Protein AF-A0A366MLX4-F1 (afdb_monomer_lite)

Foldseek 3Di:
DVVVVVVVVVVVVVVPPDPPPQQAAPDDPPDDDPQFLVVQCNVDRVSSVLRNLLVVLLVLCCVQDPPNVLSVVVVVVLVVVLRVDRDDVSSVVSSVLSSLLSVLVNVVSPDDVVCVVPCNCVDSPVVSVVSNQVVQRLSVLLVVVVCVVVPPPQAWADADQFIKGFDDDPVVAGAIWTAGNVRRHIGGQDHAHFPGKDWQDRYPQTKIWTWGWDDDDQKIKIFTWIFGAHPNHTDDIDTLDMFMAGPVPQFCVVVVVVVHQKGKDFPDWDAPNVQRKIWTFMWMAGNVVRDIDTDTWIARPVVRDIDPPPPD

Structure (mmCIF, N/CA/C/O backbone):
data_AF-A0A366MLX4-F1
#
_entry.id   AF-A0A366MLX4-F1
#
loop_
_atom_site.group_PDB
_atom_site.id
_atom_site.type_symbol
_atom_site.label_atom_id
_atom_site.label_alt_id
_atom_site.label_comp_id
_atom_site.label_asym_id
_atom_site.label_entity_id
_atom_site.label_seq_id
_atom_site.pdbx_PDB_ins_code
_atom_site.Cartn_x
_atom_site.Cartn_y
_atom_site.Cartn_z
_atom_site.occupancy
_atom_site.B_iso_or_equiv
_atom_site.auth_seq_id
_atom_site.auth_comp_id
_atom_site.auth_asym_id
_atom_site.auth_atom_id
_atom_site.pdbx_PDB_model_num
ATOM 1 N N . MET A 1 1 ? 25.944 -47.748 -59.812 1.00 53.03 1 MET A N 1
ATOM 2 C CA . MET A 1 1 ? 25.124 -47.811 -58.577 1.00 53.03 1 MET A CA 1
ATOM 3 C C . MET A 1 1 ? 25.750 -47.123 -57.355 1.00 53.03 1 MET A C 1
ATOM 5 O O . MET A 1 1 ? 24.987 -46.624 -56.547 1.00 53.03 1 MET A O 1
ATOM 9 N N . LYS A 1 2 ? 27.085 -46.992 -57.217 1.00 48.06 2 LYS A N 1
ATOM 10 C CA . LYS A 1 2 ? 27.708 -46.274 -56.074 1.00 48.06 2 LYS A CA 1
ATOM 11 C C . LYS A 1 2 ? 27.594 -44.733 -56.106 1.00 48.06 2 LYS A C 1
ATOM 13 O O . LYS A 1 2 ? 27.570 -44.124 -55.048 1.00 48.06 2 LYS A O 1
ATOM 18 N N . GLN A 1 3 ? 27.479 -44.099 -57.279 1.00 50.88 3 GLN A N 1
ATOM 19 C CA . GLN A 1 3 ? 27.351 -42.629 -57.383 1.00 50.88 3 GLN A CA 1
ATOM 20 C C . GLN A 1 3 ? 25.955 -42.096 -57.014 1.00 50.88 3 GLN A C 1
ATOM 22 O O . GLN A 1 3 ? 25.849 -41.003 -56.470 1.00 50.88 3 GLN A O 1
ATOM 27 N N . ILE A 1 4 ? 24.893 -42.879 -57.238 1.00 52.41 4 ILE A N 1
ATOM 28 C CA . ILE A 1 4 ? 23.513 -42.472 -56.911 1.00 52.41 4 ILE A CA 1
ATOM 29 C C . ILE A 1 4 ? 23.293 -42.470 -55.386 1.00 52.41 4 ILE A C 1
ATOM 31 O O . ILE A 1 4 ? 22.619 -41.587 -54.865 1.00 52.41 4 ILE A O 1
ATOM 35 N N . SER A 1 5 ? 23.946 -43.375 -54.644 1.00 51.91 5 SER A N 1
ATOM 36 C CA . SER A 1 5 ? 23.876 -43.398 -53.174 1.00 51.91 5 SER A CA 1
ATOM 37 C C . SER A 1 5 ? 24.571 -42.213 -52.491 1.00 51.91 5 SER A C 1
ATOM 39 O O . SER A 1 5 ? 24.153 -41.834 -51.405 1.00 51.91 5 SER A O 1
ATOM 41 N N . ILE A 1 6 ? 25.592 -41.597 -53.102 1.00 52.44 6 ILE A N 1
ATOM 42 C CA . ILE A 1 6 ? 26.298 -40.448 -52.497 1.00 52.44 6 ILE A CA 1
ATOM 43 C C . ILE A 1 6 ? 25.466 -39.160 -52.629 1.00 52.44 6 ILE A C 1
ATOM 45 O O . ILE A 1 6 ? 25.422 -38.356 -51.701 1.00 52.44 6 ILE A O 1
ATOM 49 N N . ILE A 1 7 ? 24.732 -38.999 -53.735 1.00 53.69 7 ILE A N 1
ATOM 50 C CA . ILE A 1 7 ? 23.848 -37.842 -53.964 1.00 53.69 7 ILE A CA 1
ATOM 51 C C . ILE A 1 7 ? 22.640 -37.872 -53.010 1.00 53.69 7 ILE A C 1
ATOM 53 O O . ILE A 1 7 ? 22.234 -36.834 -52.489 1.00 53.69 7 ILE A O 1
ATOM 57 N N . LEU A 1 8 ? 22.116 -39.062 -52.701 1.00 52.50 8 LEU A N 1
ATOM 58 C CA . LEU A 1 8 ? 21.013 -39.239 -51.749 1.00 52.50 8 LEU A CA 1
ATOM 59 C C . LEU A 1 8 ? 21.412 -38.951 -50.291 1.00 52.50 8 LEU A C 1
ATOM 61 O O . LEU A 1 8 ? 20.598 -38.424 -49.540 1.00 52.50 8 LEU A O 1
ATOM 65 N N . ILE A 1 9 ? 22.663 -39.205 -49.895 1.00 54.12 9 ILE A N 1
ATOM 66 C CA . ILE A 1 9 ? 23.161 -38.856 -48.550 1.00 54.12 9 ILE A CA 1
ATOM 67 C C . ILE A 1 9 ? 23.368 -37.335 -48.407 1.00 54.12 9 ILE A C 1
ATOM 69 O O . ILE A 1 9 ? 23.175 -36.785 -47.323 1.00 54.12 9 ILE A O 1
ATOM 73 N N . PHE A 1 10 ? 23.683 -36.628 -49.497 1.00 51.31 10 PHE A N 1
ATOM 74 C CA . PHE A 1 10 ? 23.792 -35.163 -49.489 1.00 51.31 10 PHE A CA 1
ATOM 75 C C . PHE A 1 10 ? 22.419 -34.470 -49.400 1.00 51.31 10 PHE A C 1
ATOM 77 O O . PHE A 1 10 ? 22.277 -33.479 -48.690 1.00 51.31 10 PHE A O 1
ATOM 84 N N . PHE A 1 11 ? 21.386 -35.022 -50.048 1.00 53.38 11 PHE A N 1
ATOM 85 C CA . PHE A 1 11 ? 20.025 -34.469 -49.994 1.00 53.38 11 PHE A CA 1
ATOM 86 C C . PHE A 1 11 ? 19.312 -34.692 -48.652 1.00 53.38 11 PHE A C 1
ATOM 88 O O . PHE A 1 11 ? 18.516 -33.850 -48.248 1.00 53.38 11 PHE A O 1
ATOM 95 N N . VAL A 1 12 ? 19.620 -35.770 -47.921 1.00 53.28 12 VAL A N 1
ATOM 96 C CA . VAL A 1 12 ? 19.022 -36.028 -46.594 1.00 53.28 12 VAL A CA 1
ATOM 97 C C . VAL A 1 12 ? 19.581 -35.086 -45.511 1.00 53.28 12 VAL A C 1
ATOM 99 O O . VAL A 1 12 ? 18.873 -34.765 -44.560 1.00 53.28 12 VAL A O 1
ATOM 102 N N . ASN A 1 13 ? 20.798 -34.552 -45.676 1.00 47.50 13 ASN A N 1
ATOM 103 C CA . ASN A 1 13 ? 21.376 -33.569 -44.746 1.00 47.50 13 ASN A CA 1
ATOM 104 C C . ASN A 1 13 ? 20.878 -32.125 -44.965 1.00 47.50 13 ASN A C 1
ATOM 106 O O . ASN A 1 13 ? 21.013 -31.296 -44.070 1.00 47.50 13 ASN A O 1
ATOM 110 N N . LEU A 1 14 ? 20.260 -31.813 -46.111 1.00 50.69 14 LEU A N 1
ATOM 111 C CA . LEU A 1 14 ? 19.691 -30.483 -46.395 1.00 50.69 14 LEU A CA 1
ATOM 112 C C . LEU A 1 14 ? 18.317 -30.244 -45.741 1.00 50.69 14 LEU A C 1
ATOM 114 O O . LEU A 1 14 ? 17.837 -29.116 -45.734 1.00 50.69 14 LEU A O 1
ATOM 118 N N . ILE A 1 15 ? 17.689 -31.280 -45.171 1.00 53.25 15 ILE A N 1
ATOM 119 C CA . ILE A 1 15 ? 16.339 -31.204 -44.579 1.00 53.25 15 ILE A CA 1
ATOM 120 C C . ILE A 1 15 ? 16.386 -30.865 -43.070 1.00 53.25 15 ILE A C 1
ATOM 122 O O . ILE A 1 15 ? 15.361 -30.566 -42.467 1.00 53.25 15 ILE A O 1
ATOM 126 N N . TYR A 1 16 ? 17.578 -30.817 -42.460 1.00 54.22 16 TYR A N 1
ATOM 127 C CA . TYR A 1 16 ? 17.774 -30.420 -41.055 1.00 54.22 16 TYR A CA 1
ATOM 128 C C . TYR A 1 16 ? 18.260 -28.976 -40.868 1.00 54.22 16 TYR A C 1
ATOM 130 O O . TYR A 1 16 ? 18.656 -28.603 -39.764 1.00 54.22 16 TYR A O 1
ATOM 138 N N . ALA A 1 17 ? 18.209 -28.136 -41.907 1.00 48.44 17 ALA A N 1
ATOM 139 C CA . ALA A 1 17 ? 18.331 -26.696 -41.714 1.00 48.44 17 ALA A CA 1
ATOM 140 C C . ALA A 1 17 ? 17.051 -26.192 -41.026 1.00 48.44 17 ALA A C 1
ATOM 142 O O . ALA A 1 17 ? 16.110 -25.751 -41.684 1.00 48.44 17 ALA A O 1
ATOM 143 N N . GLN A 1 18 ? 16.991 -26.307 -39.694 1.00 53.41 18 GLN A N 1
ATOM 144 C CA . GLN A 1 18 ? 16.054 -25.522 -38.895 1.00 53.41 18 GLN A CA 1
ATOM 145 C C . GLN A 1 18 ? 16.221 -24.069 -39.329 1.00 53.41 18 GLN A C 1
ATOM 147 O O . GLN A 1 18 ? 17.331 -23.538 -39.303 1.00 53.41 18 GLN A O 1
ATOM 152 N N . SER A 1 19 ? 15.134 -23.449 -39.781 1.00 52.62 19 SER A N 1
ATOM 153 C CA . SER A 1 19 ? 15.091 -22.022 -40.059 1.00 52.62 19 SER A CA 1
ATOM 154 C C . SER A 1 19 ? 15.448 -21.288 -38.771 1.00 52.62 19 SER A C 1
ATOM 156 O O . SER A 1 19 ? 14.609 -21.144 -37.882 1.00 52.62 19 SER A O 1
ATOM 158 N N . THR A 1 20 ? 16.704 -20.871 -38.637 1.00 53.59 20 THR A N 1
ATOM 159 C CA . THR A 1 20 ? 17.099 -19.925 -37.605 1.00 53.59 20 THR A CA 1
ATOM 160 C C . THR A 1 20 ? 16.413 -18.614 -37.958 1.00 53.59 20 THR A C 1
ATOM 162 O O . THR A 1 20 ? 16.818 -17.916 -38.887 1.00 53.59 20 THR A O 1
ATOM 165 N N . GLU A 1 21 ? 15.307 -18.311 -37.278 1.00 57.56 21 GLU A N 1
ATOM 166 C CA . GLU A 1 21 ? 14.700 -16.987 -37.352 1.00 57.56 21 GLU A CA 1
ATOM 167 C C . GLU A 1 21 ? 15.734 -15.984 -36.839 1.00 57.56 21 GLU A C 1
ATOM 169 O O . GLU A 1 21 ? 15.989 -15.867 -35.640 1.00 57.56 21 GLU A O 1
ATOM 174 N N . PHE A 1 22 ? 16.390 -15.298 -37.771 1.00 61.75 22 PHE A N 1
ATOM 175 C CA . PHE A 1 22 ? 17.264 -14.185 -37.448 1.00 61.75 22 PHE A CA 1
ATOM 176 C C . PHE A 1 22 ? 16.371 -12.993 -37.107 1.00 61.75 22 PHE A C 1
ATOM 178 O O . PHE A 1 22 ? 15.881 -12.285 -37.989 1.00 61.75 22 PHE A O 1
ATOM 185 N N . TYR A 1 23 ? 16.116 -12.804 -35.815 1.00 70.38 23 TYR A N 1
ATOM 186 C CA . TYR A 1 23 ? 15.504 -11.579 -35.322 1.00 70.38 23 TYR A CA 1
ATOM 187 C C . TYR A 1 23 ? 16.530 -10.461 -35.452 1.00 70.38 23 TYR A C 1
ATOM 189 O O . TYR A 1 23 ? 17.603 -10.528 -34.859 1.00 70.38 23 TYR A O 1
ATOM 197 N N . ASN A 1 24 ? 16.199 -9.439 -36.236 1.00 86.50 24 ASN A N 1
ATOM 198 C CA . ASN A 1 24 ? 16.926 -8.181 -36.176 1.00 86.50 24 ASN A CA 1
ATOM 199 C C . ASN A 1 24 ? 16.318 -7.347 -35.045 1.00 86.50 24 ASN A C 1
ATOM 201 O O . ASN A 1 24 ? 15.086 -7.264 -34.976 1.00 86.50 24 ASN A O 1
ATOM 205 N N . PRO A 1 25 ? 17.136 -6.728 -34.179 1.00 93.38 25 PRO A N 1
ATOM 206 C CA . PRO A 1 25 ? 16.616 -5.851 -33.146 1.00 93.38 25 PRO A CA 1
ATOM 207 C C . PRO A 1 25 ? 15.934 -4.633 -33.777 1.00 93.38 25 PRO A C 1
ATOM 209 O O . PRO A 1 25 ? 16.007 -4.380 -34.981 1.00 93.38 25 PRO A O 1
ATOM 212 N N . SER A 1 26 ? 15.267 -3.833 -32.955 1.00 94.62 26 SER A N 1
ATOM 213 C CA . SER A 1 26 ? 14.526 -2.657 -33.409 1.00 94.62 26 SER A CA 1
ATOM 214 C C . SER A 1 26 ? 15.402 -1.506 -33.932 1.00 94.62 26 SER A C 1
ATOM 216 O O . SER A 1 26 ? 14.873 -0.484 -34.382 1.00 94.62 26 SER A O 1
ATOM 218 N N . PHE A 1 27 ? 16.726 -1.677 -33.905 1.00 92.94 27 PHE A N 1
ATOM 219 C CA . PHE A 1 27 ? 17.747 -0.752 -34.387 1.00 92.94 27 PHE A CA 1
ATOM 220 C C . PHE A 1 27 ? 18.711 -1.432 -35.377 1.00 92.94 27 PHE A C 1
ATOM 222 O O . PHE A 1 27 ? 18.736 -2.649 -35.533 1.00 92.94 27 PHE A O 1
ATOM 229 N N . SER A 1 28 ? 19.520 -0.630 -36.076 1.00 92.94 28 SER A N 1
ATOM 230 C CA . SER A 1 28 ? 20.460 -1.135 -37.085 1.00 92.94 28 SER A CA 1
ATOM 231 C C . SER A 1 28 ? 21.733 -1.712 -36.464 1.00 92.94 28 SER A C 1
ATOM 233 O O . SER A 1 28 ? 22.431 -1.012 -35.730 1.00 92.94 28 SER A O 1
ATOM 235 N N . CYS A 1 29 ? 22.091 -2.939 -36.854 1.00 92.81 29 CYS A N 1
ATOM 236 C CA . CYS A 1 29 ? 23.318 -3.608 -36.414 1.00 92.81 29 CYS A CA 1
ATOM 237 C C . CYS A 1 29 ? 24.598 -3.182 -37.158 1.00 92.81 29 CYS A C 1
ATOM 239 O O . CYS A 1 29 ? 25.687 -3.638 -36.822 1.00 92.81 29 CYS A O 1
ATOM 241 N N . ASN A 1 30 ? 24.501 -2.305 -38.163 1.00 87.94 30 ASN A N 1
ATOM 242 C CA . ASN A 1 30 ? 25.597 -2.086 -39.116 1.00 87.94 30 ASN A CA 1
ATOM 243 C C . ASN A 1 30 ? 26.799 -1.302 -38.557 1.00 87.94 30 ASN A C 1
ATOM 245 O O . ASN A 1 30 ? 27.885 -1.423 -39.111 1.00 87.94 30 ASN A O 1
ATOM 249 N N . ASN A 1 31 ? 26.628 -0.497 -37.500 1.00 86.88 31 ASN A N 1
ATOM 250 C CA . ASN A 1 31 ? 27.659 0.424 -36.990 1.00 86.88 31 ASN A CA 1
ATOM 251 C C . ASN A 1 31 ? 27.680 0.477 -35.454 1.00 86.88 31 ASN A C 1
ATOM 253 O O . ASN A 1 31 ? 27.606 1.550 -34.854 1.00 86.88 31 ASN A O 1
ATOM 257 N N . ILE A 1 32 ? 27.737 -0.685 -34.811 1.00 90.19 32 ILE A N 1
ATOM 258 C CA . ILE A 1 32 ? 27.727 -0.784 -33.351 1.00 90.19 32 ILE A CA 1
ATOM 259 C C . ILE A 1 32 ? 29.146 -0.921 -32.811 1.00 90.19 32 ILE A C 1
ATOM 261 O O . ILE A 1 32 ? 30.006 -1.573 -33.407 1.00 90.19 32 ILE A O 1
ATOM 265 N N . LYS A 1 33 ? 29.397 -0.292 -31.661 1.00 90.38 33 LYS A N 1
ATOM 266 C CA . LYS A 1 33 ? 30.665 -0.429 -30.951 1.00 90.38 33 LYS A CA 1
ATOM 267 C C . LYS A 1 33 ? 30.839 -1.882 -30.503 1.00 90.38 33 LYS A C 1
ATOM 269 O O . LYS A 1 33 ? 29.976 -2.445 -29.839 1.00 90.38 33 LYS A O 1
ATOM 274 N N . LYS A 1 34 ? 31.988 -2.468 -30.831 1.00 86.00 34 LYS A N 1
ATOM 275 C CA . LYS A 1 34 ? 32.345 -3.811 -30.370 1.00 86.00 34 LYS A CA 1
ATOM 276 C C . LYS A 1 34 ? 32.256 -3.895 -28.840 1.00 86.00 34 LYS A C 1
ATOM 278 O O . LYS A 1 34 ? 32.652 -2.953 -28.153 1.00 86.00 34 LYS A O 1
ATOM 283 N N . ASP A 1 35 ? 31.739 -5.018 -28.348 1.00 85.50 35 ASP A N 1
ATOM 284 C CA . ASP A 1 35 ? 31.574 -5.317 -26.921 1.00 85.50 35 ASP A CA 1
ATOM 285 C C . ASP A 1 35 ? 30.590 -4.374 -26.191 1.00 85.50 35 ASP A C 1
ATOM 287 O O . ASP A 1 35 ? 30.591 -4.311 -24.963 1.00 85.50 35 ASP A O 1
ATOM 291 N N . SER A 1 36 ? 29.745 -3.632 -26.924 1.00 92.94 36 SER A N 1
ATOM 292 C CA . SER A 1 36 ? 28.618 -2.901 -26.333 1.00 92.94 36 SER A CA 1
ATOM 293 C C . SER A 1 36 ? 27.416 -3.811 -26.078 1.00 92.94 36 SER A C 1
ATOM 295 O O . SER A 1 36 ? 27.320 -4.920 -26.614 1.00 92.94 36 SER A O 1
ATOM 297 N N . VAL A 1 37 ? 26.454 -3.307 -25.305 1.00 95.38 37 VAL A N 1
ATOM 298 C CA . VAL A 1 37 ? 25.174 -3.984 -25.086 1.00 95.38 37 VAL A CA 1
ATOM 299 C C . VAL A 1 37 ? 24.441 -4.224 -26.406 1.00 95.38 37 VAL A C 1
ATOM 301 O O . VAL A 1 37 ? 23.925 -5.316 -26.637 1.00 95.38 37 VAL A O 1
ATOM 304 N N . GLU A 1 38 ? 24.449 -3.260 -27.326 1.00 95.00 38 GLU A N 1
ATOM 305 C CA . GLU A 1 38 ? 23.848 -3.431 -28.650 1.00 95.00 38 GLU A CA 1
ATOM 306 C C . GLU A 1 38 ? 24.559 -4.491 -29.491 1.00 95.00 38 GLU A C 1
ATOM 308 O O . GLU A 1 38 ? 23.903 -5.173 -30.277 1.00 95.00 38 GLU A O 1
ATOM 313 N N . SER A 1 39 ? 25.872 -4.676 -29.309 1.00 93.75 39 SER A N 1
ATOM 314 C CA . SER A 1 39 ? 26.600 -5.757 -29.977 1.00 93.75 39 SER A CA 1
ATOM 315 C C . SER A 1 39 ? 26.079 -7.108 -29.499 1.00 93.75 39 SER A C 1
ATOM 317 O O . SER A 1 39 ? 25.828 -7.972 -30.333 1.00 93.75 39 SER A O 1
ATOM 319 N N . LEU A 1 40 ? 25.870 -7.273 -28.186 1.00 93.81 40 LEU A N 1
ATOM 320 C CA . LEU A 1 40 ? 25.313 -8.499 -27.605 1.00 93.81 40 LEU A CA 1
ATOM 321 C C . LEU A 1 40 ? 23.887 -8.753 -28.101 1.00 93.81 40 LEU A C 1
ATOM 323 O O . LEU A 1 40 ? 23.566 -9.873 -28.493 1.00 93.81 40 LEU A O 1
ATOM 327 N N . ILE A 1 41 ? 23.057 -7.709 -28.153 1.00 95.44 41 ILE A N 1
ATOM 328 C CA . ILE A 1 41 ? 21.690 -7.801 -28.675 1.00 95.44 41 ILE A CA 1
ATOM 329 C C . ILE A 1 41 ? 21.702 -8.247 -30.144 1.00 95.44 41 ILE A C 1
ATOM 331 O O . ILE A 1 41 ? 20.994 -9.187 -30.488 1.00 95.44 41 ILE A O 1
ATOM 335 N N . CYS A 1 42 ? 22.531 -7.642 -31.000 1.00 93.50 42 CYS A N 1
ATOM 336 C CA . CYS A 1 42 ? 22.595 -7.963 -32.432 1.00 93.50 42 CYS A CA 1
ATOM 337 C C . CYS A 1 42 ? 23.073 -9.387 -32.742 1.00 93.50 42 CYS A C 1
ATOM 339 O O . CYS A 1 42 ? 22.746 -9.931 -33.795 1.00 93.50 42 CYS A O 1
ATOM 341 N N . THR A 1 43 ? 23.872 -9.982 -31.856 1.00 91.50 43 THR A N 1
ATOM 342 C CA . THR A 1 43 ? 24.410 -11.338 -32.030 1.00 91.50 43 THR A CA 1
ATOM 343 C C . THR A 1 43 ? 23.573 -12.419 -31.351 1.00 91.50 43 THR A C 1
ATOM 345 O O . THR A 1 43 ? 23.826 -13.601 -31.571 1.00 91.50 43 THR A O 1
ATOM 348 N N . ASN A 1 44 ? 22.583 -12.033 -30.542 1.00 93.50 44 ASN A N 1
ATOM 349 C CA . ASN A 1 44 ? 21.740 -12.948 -29.785 1.00 93.50 44 ASN A CA 1
ATOM 350 C C . ASN A 1 44 ? 20.274 -12.801 -30.215 1.00 93.50 44 ASN A C 1
ATOM 352 O O . ASN A 1 44 ? 19.638 -11.767 -30.000 1.00 93.50 44 ASN A O 1
ATOM 356 N N . SER A 1 45 ? 19.721 -13.861 -30.805 1.00 91.69 45 SER A N 1
ATOM 357 C CA . SER A 1 45 ? 18.356 -13.860 -31.340 1.00 91.69 45 SER A CA 1
ATOM 358 C C . SER A 1 45 ? 17.286 -13.637 -30.269 1.00 91.69 45 SER A C 1
ATOM 360 O O . SER A 1 45 ? 16.301 -12.950 -30.537 1.00 91.69 45 SER A O 1
ATOM 362 N N . ASP A 1 46 ? 17.474 -14.169 -29.057 1.00 93.75 46 ASP A N 1
ATOM 363 C CA . ASP A 1 46 ? 16.517 -13.999 -27.956 1.00 93.75 46 ASP A CA 1
ATOM 364 C C . ASP A 1 46 ? 16.486 -12.544 -27.480 1.00 93.75 46 ASP A C 1
ATOM 366 O O . ASP A 1 46 ? 15.413 -11.980 -27.258 1.00 93.75 46 ASP A O 1
ATOM 370 N N . LEU A 1 47 ? 17.658 -11.916 -27.347 1.00 95.94 47 LEU A N 1
ATOM 371 C CA . LEU A 1 47 ? 17.756 -10.507 -26.966 1.00 95.94 47 LEU A CA 1
ATOM 372 C C . LEU A 1 47 ? 17.204 -9.592 -28.061 1.00 95.94 47 LEU A C 1
ATOM 374 O O . LEU A 1 47 ? 16.484 -8.643 -27.754 1.00 95.94 47 LEU A O 1
ATOM 378 N N . SER A 1 48 ? 17.481 -9.902 -29.330 1.00 96.19 48 SER A N 1
ATOM 379 C CA . SER A 1 48 ? 16.902 -9.186 -30.470 1.00 96.19 48 SER A CA 1
ATOM 380 C C . SER A 1 48 ? 15.377 -9.275 -30.492 1.00 96.19 48 SER A C 1
ATOM 382 O O . SER A 1 48 ? 14.706 -8.270 -30.720 1.00 96.19 48 SER A O 1
ATOM 384 N N . LYS A 1 49 ? 14.808 -10.448 -30.196 1.00 95.19 49 LYS A N 1
ATOM 385 C CA . LYS A 1 49 ? 13.356 -10.624 -30.092 1.00 95.19 49 LYS A CA 1
ATOM 386 C C . LYS A 1 49 ? 12.755 -9.782 -28.965 1.00 95.19 49 LYS A C 1
ATOM 388 O O . LYS A 1 49 ? 11.781 -9.071 -29.196 1.00 95.19 49 LYS A O 1
ATOM 393 N N . LEU A 1 50 ? 13.351 -9.819 -27.771 1.00 96.38 50 LEU A N 1
ATOM 394 C CA . LEU A 1 50 ? 12.899 -9.005 -26.638 1.00 96.38 50 LEU A CA 1
ATOM 395 C C . LEU A 1 50 ? 12.982 -7.498 -26.944 1.00 96.38 50 LEU A C 1
ATOM 397 O O . LEU A 1 50 ? 12.083 -6.752 -26.562 1.00 96.38 50 LEU A O 1
ATOM 401 N N . ASP A 1 51 ? 14.017 -7.052 -27.664 1.00 97.56 51 ASP A N 1
ATOM 402 C CA . ASP A 1 51 ? 14.155 -5.661 -28.116 1.00 97.56 51 ASP A CA 1
ATOM 403 C C . ASP A 1 51 ? 12.996 -5.232 -29.030 1.00 97.56 51 ASP A C 1
ATOM 405 O O . ASP A 1 51 ? 12.403 -4.163 -28.852 1.00 97.56 51 ASP A O 1
ATOM 409 N N . VAL A 1 52 ? 12.640 -6.092 -29.991 1.00 96.94 52 VAL A N 1
ATOM 410 C CA . VAL A 1 52 ? 11.517 -5.866 -30.909 1.00 96.94 52 VAL A CA 1
ATOM 411 C C . VAL A 1 52 ? 10.201 -5.789 -30.141 1.00 96.94 52 VAL A C 1
ATOM 413 O O . VAL A 1 52 ? 9.483 -4.799 -30.290 1.00 96.94 52 VAL A O 1
ATOM 416 N N . GLU A 1 53 ? 9.911 -6.773 -29.286 1.00 96.75 53 GLU A N 1
ATOM 417 C CA . GLU A 1 53 ? 8.690 -6.803 -28.469 1.00 96.75 53 GLU A CA 1
ATOM 418 C C . GLU A 1 53 ? 8.560 -5.538 -27.604 1.00 96.75 53 GLU A C 1
ATOM 420 O O . GLU A 1 53 ? 7.489 -4.927 -27.531 1.00 96.75 53 GLU A O 1
ATOM 425 N N . LEU A 1 54 ? 9.665 -5.098 -26.991 1.00 97.25 54 LEU A N 1
ATOM 426 C CA . LEU A 1 54 ? 9.707 -3.908 -26.143 1.00 97.25 54 LEU A CA 1
ATOM 427 C C . LEU A 1 54 ? 9.403 -2.646 -26.954 1.00 97.25 54 LEU A C 1
ATOM 429 O O . LEU A 1 54 ? 8.579 -1.818 -26.554 1.00 97.25 54 LEU A O 1
ATOM 433 N N . ASN A 1 55 ? 10.025 -2.503 -28.125 1.00 97.62 55 ASN A N 1
ATOM 434 C CA . ASN A 1 55 ? 9.781 -1.368 -29.008 1.00 97.62 55 ASN A CA 1
ATOM 435 C C . ASN A 1 55 ? 8.342 -1.346 -29.549 1.00 97.62 55 ASN A C 1
ATOM 437 O O . ASN A 1 55 ? 7.753 -0.274 -29.696 1.00 97.62 55 ASN A O 1
ATOM 441 N N . GLU A 1 56 ? 7.754 -2.506 -29.840 1.00 96.81 56 GLU A N 1
ATOM 442 C CA . GLU A 1 56 ? 6.361 -2.601 -30.278 1.00 96.81 56 GLU A CA 1
ATOM 443 C C . GLU A 1 56 ? 5.389 -2.114 -29.204 1.00 96.81 56 GLU A C 1
ATOM 445 O O . GLU A 1 56 ? 4.528 -1.276 -29.495 1.00 96.81 56 GLU A O 1
ATOM 450 N N . ILE A 1 57 ? 5.528 -2.587 -27.961 1.00 95.25 57 ILE A N 1
ATOM 451 C CA . ILE A 1 57 ? 4.647 -2.146 -26.873 1.00 95.25 57 ILE A CA 1
ATOM 452 C C . ILE A 1 57 ? 4.863 -0.666 -26.535 1.00 95.25 57 ILE A C 1
ATOM 454 O O . ILE A 1 57 ? 3.893 0.068 -26.341 1.00 95.25 57 ILE A O 1
ATOM 458 N N . TYR A 1 58 ? 6.108 -0.184 -26.576 1.00 95.56 58 TYR A N 1
ATOM 459 C CA . TYR A 1 58 ? 6.431 1.234 -26.414 1.00 95.56 58 TYR A CA 1
ATOM 460 C C . TYR A 1 58 ? 5.746 2.108 -27.479 1.00 95.56 58 TYR A C 1
ATOM 462 O O . TYR A 1 58 ? 5.115 3.116 -27.155 1.00 95.56 58 TYR A O 1
ATOM 470 N N . LYS A 1 59 ? 5.790 1.702 -28.755 1.00 96.00 59 LYS A N 1
ATOM 471 C CA . LYS A 1 59 ? 5.099 2.406 -29.850 1.00 96.00 59 LYS A CA 1
ATOM 472 C C . LYS A 1 59 ? 3.585 2.403 -29.678 1.00 96.00 59 LYS A C 1
ATOM 474 O O . LYS A 1 59 ? 2.958 3.436 -29.903 1.00 96.00 59 LYS A O 1
ATOM 479 N N . LYS A 1 60 ? 3.000 1.273 -29.269 1.00 93.62 60 LYS A N 1
ATOM 480 C CA . LYS A 1 60 ? 1.564 1.182 -28.961 1.00 93.62 60 LYS A CA 1
ATOM 481 C C . LYS A 1 60 ? 1.179 2.159 -27.849 1.00 93.62 60 LYS A C 1
ATOM 483 O O . LYS A 1 60 ? 0.199 2.883 -27.986 1.00 93.62 60 LYS A O 1
ATOM 488 N N . LEU A 1 61 ? 1.979 2.243 -26.787 1.00 89.00 61 LEU A N 1
ATOM 489 C CA . LEU A 1 61 ? 1.762 3.191 -25.695 1.00 89.00 61 LEU A CA 1
ATOM 490 C C . LEU A 1 61 ? 1.837 4.653 -26.150 1.00 89.00 61 LEU A C 1
ATOM 492 O O . LEU A 1 61 ? 0.949 5.432 -25.814 1.00 89.00 61 LEU A O 1
ATOM 496 N N . LEU A 1 62 ? 2.824 5.023 -26.974 1.00 92.31 62 LEU A N 1
ATOM 497 C CA . LEU A 1 62 ? 2.949 6.382 -27.526 1.00 92.31 62 LEU A CA 1
ATOM 498 C C . LEU A 1 62 ? 1.730 6.839 -28.344 1.00 92.31 62 LEU A C 1
ATOM 500 O O . LEU A 1 62 ? 1.529 8.044 -28.536 1.00 92.31 62 LEU A O 1
ATOM 504 N N . GLN A 1 63 ? 0.934 5.903 -28.863 1.00 91.31 63 GLN A N 1
ATOM 505 C CA . GLN A 1 63 ? -0.286 6.217 -29.604 1.00 91.31 63 GLN A CA 1
ATOM 506 C C . GLN A 1 63 ? -1.456 6.553 -28.679 1.00 91.31 63 GLN A C 1
ATOM 508 O O . GLN A 1 63 ? -2.254 7.419 -29.029 1.00 91.31 63 GLN A O 1
ATOM 513 N N . ILE A 1 64 ? -1.538 5.911 -27.512 1.00 83.06 64 ILE A N 1
ATOM 514 C CA . ILE A 1 64 ? -2.715 5.974 -26.633 1.00 83.06 64 ILE A CA 1
ATOM 515 C C . ILE A 1 64 ? -2.519 6.844 -25.388 1.00 83.06 64 ILE A C 1
ATOM 517 O O . ILE A 1 64 ? -3.498 7.233 -24.755 1.00 83.06 64 ILE A O 1
ATOM 521 N N . ILE A 1 65 ? -1.276 7.137 -25.004 1.00 80.50 65 ILE A N 1
ATOM 522 C CA . ILE A 1 65 ? -0.990 7.896 -23.789 1.00 80.50 65 ILE A CA 1
ATOM 523 C C . ILE A 1 65 ? -0.981 9.407 -24.035 1.00 80.50 65 ILE A C 1
ATOM 525 O O . ILE A 1 65 ? -0.507 9.879 -25.073 1.00 80.50 65 ILE A O 1
ATOM 529 N N . SER A 1 66 ? -1.485 10.167 -23.061 1.00 78.25 66 SER A N 1
ATOM 530 C CA . SER A 1 66 ? -1.490 11.634 -23.091 1.00 78.25 66 SER A CA 1
ATOM 531 C C . SER A 1 66 ? -0.126 12.197 -22.675 1.00 78.25 66 SER A C 1
ATOM 533 O O . SER A 1 66 ? 0.395 13.118 -23.300 1.00 78.25 66 SER A O 1
ATOM 535 N N . GLU A 1 67 ? 0.491 11.577 -21.673 1.00 78.25 67 GLU A N 1
ATOM 536 C CA . GLU A 1 67 ? 1.776 11.909 -21.049 1.00 78.25 67 GLU A CA 1
ATOM 537 C C . GLU A 1 67 ? 2.965 11.370 -21.877 1.00 78.25 67 GLU A C 1
ATOM 539 O O . GLU A 1 67 ? 3.822 10.612 -21.416 1.00 78.25 67 GLU A O 1
ATOM 544 N N . LYS A 1 68 ? 2.994 11.693 -23.179 1.00 85.25 68 LYS A N 1
ATOM 545 C CA . LYS A 1 68 ? 4.004 11.152 -24.111 1.00 85.25 68 LYS A CA 1
ATOM 546 C C . LYS A 1 68 ? 5.423 11.562 -23.737 1.00 85.25 68 LYS A C 1
ATOM 548 O O . LYS A 1 68 ? 6.356 10.803 -23.984 1.00 85.25 68 LYS A O 1
ATOM 553 N N . LYS A 1 69 ? 5.594 12.769 -23.195 1.00 85.31 69 LYS A N 1
ATOM 554 C CA . LYS A 1 69 ? 6.910 13.314 -22.851 1.00 85.31 69 LYS A CA 1
ATOM 555 C C . LYS A 1 69 ? 7.550 12.487 -21.736 1.00 85.31 69 LYS A C 1
ATOM 557 O O . LYS A 1 69 ? 8.698 12.084 -21.873 1.00 85.31 69 LYS A O 1
ATOM 562 N N . GLU A 1 70 ? 6.776 12.180 -20.707 1.00 80.12 70 GLU A N 1
ATOM 563 C CA . GLU A 1 70 ? 7.170 11.380 -19.555 1.00 80.12 70 GLU A CA 1
ATOM 564 C C . GLU A 1 70 ? 7.525 9.950 -19.989 1.00 80.12 70 GLU A C 1
ATOM 566 O O . GLU A 1 70 ? 8.593 9.450 -19.646 1.00 80.12 70 GLU A O 1
ATOM 571 N N . LEU A 1 71 ? 6.704 9.323 -20.845 1.00 85.50 71 LEU A N 1
ATOM 572 C CA . LEU A 1 71 ? 7.006 7.996 -21.398 1.00 85.50 71 LEU A CA 1
ATOM 573 C C . LEU A 1 71 ? 8.317 7.978 -22.211 1.00 85.50 71 LEU A C 1
ATOM 575 O O . LEU A 1 71 ? 9.085 7.018 -22.129 1.00 85.50 71 LEU A O 1
ATOM 579 N N . ILE A 1 72 ? 8.587 9.031 -22.992 1.00 91.50 72 ILE A N 1
ATOM 580 C CA . ILE A 1 72 ? 9.840 9.176 -23.751 1.00 91.50 72 ILE A CA 1
ATOM 581 C C . ILE A 1 72 ? 11.034 9.345 -22.806 1.00 91.50 72 ILE A C 1
ATOM 583 O O . ILE A 1 72 ? 12.094 8.768 -23.053 1.00 91.50 72 ILE A O 1
ATOM 587 N N . GLU A 1 73 ? 10.890 10.146 -21.751 1.00 87.38 73 GLU A N 1
ATOM 588 C CA . GLU A 1 73 ? 11.938 10.369 -20.753 1.00 87.38 73 GLU A CA 1
ATOM 589 C C . GLU A 1 73 ? 12.270 9.074 -20.002 1.00 87.38 73 GLU A C 1
ATOM 591 O O . GLU A 1 73 ? 13.432 8.668 -20.010 1.00 87.38 73 GLU A O 1
ATOM 596 N N . GLU A 1 74 ? 11.268 8.347 -19.501 1.00 85.12 74 GLU A N 1
ATOM 597 C CA . GLU A 1 74 ? 11.467 7.041 -18.856 1.00 85.12 74 GLU A CA 1
ATOM 598 C C . GLU A 1 74 ? 12.109 6.015 -19.795 1.00 85.12 74 GLU A C 1
ATOM 600 O O . GLU A 1 74 ? 12.952 5.222 -19.382 1.00 85.12 74 GLU A O 1
ATOM 605 N N . GLN A 1 75 ? 11.734 6.010 -21.079 1.00 93.88 75 GLN A N 1
ATOM 606 C CA . GLN A 1 75 ? 12.343 5.100 -22.047 1.00 93.88 75 GLN A CA 1
ATOM 607 C C . GLN A 1 75 ? 13.818 5.437 -22.294 1.00 93.88 75 GLN A C 1
ATOM 609 O O . GLN A 1 75 ? 14.631 4.532 -22.472 1.00 93.88 75 GLN A O 1
ATOM 614 N N . ARG A 1 76 ? 14.188 6.724 -22.288 1.00 94.06 76 ARG A N 1
ATOM 615 C CA . ARG A 1 76 ? 15.592 7.153 -22.386 1.00 94.06 76 ARG A CA 1
ATOM 616 C C . ARG A 1 76 ? 16.389 6.785 -21.142 1.00 94.06 76 ARG A C 1
ATOM 618 O O . ARG A 1 76 ? 17.557 6.438 -21.277 1.00 94.06 76 ARG A O 1
ATOM 625 N N . GLU A 1 77 ? 15.793 6.886 -19.960 1.00 87.75 77 GLU A N 1
ATOM 626 C CA . GLU A 1 77 ? 16.419 6.453 -18.706 1.00 87.75 77 GLU A CA 1
ATOM 627 C C . GLU A 1 77 ? 16.648 4.944 -18.700 1.00 87.75 77 GLU A C 1
ATOM 629 O O . GLU A 1 77 ? 17.784 4.517 -18.528 1.00 87.75 77 GLU A O 1
ATOM 634 N N . PHE A 1 78 ? 15.633 4.156 -19.057 1.00 92.88 78 PHE A N 1
ATOM 635 C CA . PHE A 1 78 ? 15.772 2.711 -19.239 1.00 92.88 78 PHE A CA 1
ATOM 636 C C . PHE A 1 78 ? 16.929 2.343 -20.183 1.00 92.88 78 PHE A C 1
ATOM 638 O O . PHE A 1 78 ? 17.712 1.448 -19.876 1.00 92.88 78 PHE A O 1
ATOM 645 N N . LEU A 1 79 ? 17.072 3.038 -21.321 1.00 95.06 79 LEU A N 1
ATOM 646 C CA . LEU A 1 79 ? 18.180 2.784 -22.247 1.00 95.06 79 LEU A CA 1
ATOM 647 C C . LEU A 1 79 ? 19.547 3.075 -21.615 1.00 95.06 79 LEU A C 1
ATOM 649 O O . LEU A 1 79 ? 20.498 2.371 -21.922 1.00 95.06 79 LEU A O 1
ATOM 653 N N . LYS A 1 80 ? 19.657 4.070 -20.725 1.00 92.25 80 LYS A N 1
ATOM 654 C CA . LYS A 1 80 ? 20.897 4.328 -19.974 1.00 92.25 80 LYS A CA 1
ATOM 655 C C . LYS A 1 80 ? 21.169 3.235 -18.944 1.00 92.25 80 LYS A C 1
ATOM 657 O O . LYS A 1 80 ? 22.309 2.804 -18.826 1.00 92.25 80 LYS A O 1
ATOM 662 N N . ASP A 1 81 ? 20.143 2.781 -18.229 1.00 88.44 81 ASP A N 1
ATOM 663 C CA . ASP A 1 81 ? 20.279 1.718 -17.227 1.00 88.44 81 ASP A CA 1
ATOM 664 C C . ASP A 1 81 ? 20.681 0.390 -17.877 1.00 88.44 81 ASP A C 1
ATOM 666 O O . ASP A 1 81 ? 21.515 -0.346 -17.352 1.00 88.44 81 ASP A O 1
ATOM 670 N N . ARG A 1 82 ? 20.156 0.121 -19.076 1.00 94.62 82 ARG A N 1
ATOM 671 C CA . ARG A 1 82 ? 20.529 -1.028 -19.903 1.00 94.62 82 ARG A CA 1
ATOM 672 C C . ARG A 1 82 ? 22.029 -1.068 -20.202 1.00 94.62 82 ARG A C 1
ATOM 674 O O . ARG A 1 82 ? 22.610 -2.149 -20.156 1.00 94.62 82 ARG A O 1
ATOM 681 N N . GLU A 1 83 ? 22.664 0.078 -20.461 1.00 93.69 83 GLU A N 1
ATOM 682 C CA . GLU A 1 83 ? 24.108 0.157 -20.749 1.00 93.69 83 GLU A CA 1
ATOM 683 C C . GLU A 1 83 ? 25.000 -0.304 -19.585 1.00 93.69 83 GLU A C 1
ATOM 685 O O . GLU A 1 83 ? 26.187 -0.555 -19.782 1.00 93.69 83 GLU A O 1
ATOM 690 N N . VAL A 1 84 ? 24.454 -0.440 -18.372 1.00 93.25 84 VAL A N 1
ATOM 691 C CA . VAL A 1 84 ? 25.184 -0.971 -17.209 1.00 93.25 84 VAL A CA 1
ATOM 692 C C . VAL A 1 84 ? 25.371 -2.493 -17.301 1.00 93.25 84 VAL A C 1
ATOM 694 O O . VAL A 1 84 ? 26.251 -3.051 -16.642 1.00 93.25 84 VAL A O 1
ATOM 697 N N . CYS A 1 85 ? 24.576 -3.187 -18.119 1.00 94.25 85 CYS A N 1
ATOM 698 C CA . CYS A 1 85 ? 24.655 -4.634 -18.246 1.00 94.25 85 CYS A CA 1
ATOM 699 C C . CYS A 1 85 ? 25.948 -5.115 -18.910 1.00 94.25 85 CYS A C 1
ATOM 701 O O . CYS A 1 85 ? 26.387 -4.599 -19.932 1.00 94.25 85 CYS A O 1
ATOM 703 N N . THR A 1 86 ? 26.523 -6.182 -18.351 1.00 91.12 86 THR A N 1
ATOM 704 C CA . THR A 1 86 ? 27.806 -6.750 -18.798 1.00 91.12 86 THR A CA 1
ATOM 705 C C . THR A 1 86 ? 27.678 -8.111 -19.482 1.00 91.12 86 THR A C 1
ATOM 707 O O . THR A 1 86 ? 28.669 -8.637 -19.982 1.00 91.12 86 THR A O 1
ATOM 710 N N . ASN A 1 87 ? 26.482 -8.709 -19.493 1.00 93.94 87 ASN A N 1
ATOM 711 C CA . ASN A 1 87 ? 26.220 -10.020 -20.085 1.00 93.94 87 ASN A CA 1
ATOM 712 C C . ASN A 1 87 ? 24.757 -10.171 -20.533 1.00 93.94 87 ASN A C 1
ATOM 714 O O . ASN A 1 87 ? 23.903 -9.336 -20.225 1.00 93.94 87 ASN A O 1
ATOM 718 N N . GLU A 1 88 ? 24.479 -11.259 -21.253 1.00 94.50 88 GLU A N 1
ATOM 719 C CA . GLU A 1 88 ? 23.162 -11.553 -21.824 1.00 94.50 88 GLU A CA 1
ATOM 720 C C . GLU A 1 88 ? 22.062 -11.702 -20.767 1.00 94.50 88 GLU A C 1
ATOM 722 O O . GLU A 1 88 ? 20.964 -11.187 -20.964 1.00 94.50 88 GLU A O 1
ATOM 727 N N . ASP A 1 89 ? 22.345 -12.351 -19.634 1.00 95.31 89 ASP A N 1
ATOM 728 C CA . ASP A 1 89 ? 21.360 -12.555 -18.565 1.00 95.31 89 ASP A CA 1
ATOM 729 C C . ASP A 1 89 ? 20.908 -11.229 -17.943 1.00 95.31 89 ASP A C 1
ATOM 731 O O . ASP A 1 89 ? 19.717 -11.030 -17.698 1.00 95.31 89 ASP A O 1
ATOM 735 N N . CYS A 1 90 ? 21.833 -10.287 -17.743 1.00 96.19 90 CYS A N 1
ATOM 736 C CA . CYS A 1 90 ? 21.501 -8.941 -17.281 1.00 96.19 90 CYS A CA 1
ATOM 737 C C . CYS A 1 90 ? 20.569 -8.229 -18.268 1.00 96.19 90 CYS A C 1
ATOM 739 O O . CYS A 1 90 ? 19.524 -7.715 -17.863 1.00 96.19 90 CYS A O 1
ATOM 741 N N . ILE A 1 91 ? 20.907 -8.251 -19.566 1.00 96.50 91 ILE A N 1
ATOM 742 C CA . ILE A 1 91 ? 20.097 -7.615 -20.619 1.00 96.50 91 ILE A CA 1
ATOM 743 C C . ILE A 1 91 ? 18.714 -8.271 -20.682 1.00 96.50 91 ILE A C 1
ATOM 745 O O . ILE A 1 91 ? 17.693 -7.591 -20.755 1.00 96.50 91 ILE A O 1
ATOM 749 N N . LYS A 1 92 ? 18.658 -9.602 -20.595 1.00 96.00 92 LYS A N 1
ATOM 750 C CA . LYS A 1 92 ? 17.408 -10.363 -20.600 1.00 96.00 92 LYS A CA 1
ATOM 751 C C . LYS A 1 92 ? 16.510 -9.983 -19.428 1.00 96.00 92 LYS A C 1
ATOM 753 O O . LYS A 1 92 ? 15.308 -9.819 -19.627 1.00 96.00 92 LYS A O 1
ATOM 758 N N . ASN A 1 93 ? 17.073 -9.840 -18.230 1.00 88.44 93 ASN A N 1
ATOM 759 C CA . ASN A 1 93 ? 16.315 -9.464 -17.040 1.00 88.44 93 ASN A CA 1
ATOM 760 C C . ASN A 1 93 ? 15.784 -8.034 -17.150 1.00 88.44 93 ASN A C 1
ATOM 762 O O . ASN A 1 93 ? 14.574 -7.847 -17.068 1.00 88.44 93 ASN A O 1
ATOM 766 N N . ILE A 1 94 ? 16.636 -7.053 -17.468 1.00 91.12 94 ILE A N 1
ATOM 767 C CA . ILE A 1 94 ? 16.188 -5.657 -17.577 1.00 91.12 94 ILE A CA 1
ATOM 768 C C . ILE A 1 94 ? 15.167 -5.463 -18.716 1.00 91.12 94 ILE A C 1
ATOM 770 O O . ILE A 1 94 ? 14.244 -4.656 -18.599 1.00 91.12 94 ILE A O 1
ATOM 774 N N . TYR A 1 95 ? 15.269 -6.240 -19.802 1.00 95.12 95 TYR A N 1
ATOM 775 C CA . TYR A 1 95 ? 14.291 -6.233 -20.897 1.00 95.12 95 TYR A CA 1
ATOM 776 C C . TYR A 1 95 ? 12.958 -6.836 -20.485 1.00 95.12 95 TYR A C 1
ATOM 778 O O . TYR A 1 95 ? 11.921 -6.230 -20.748 1.00 95.12 95 TYR A O 1
ATOM 786 N N . LYS A 1 96 ? 12.971 -8.003 -19.828 1.00 88.44 96 LYS A N 1
ATOM 787 C CA . LYS A 1 96 ? 11.756 -8.614 -19.277 1.00 88.44 96 LYS A CA 1
ATOM 788 C C . LYS A 1 96 ? 11.075 -7.679 -18.293 1.00 88.44 96 LYS A C 1
ATOM 790 O O . LYS A 1 96 ? 9.853 -7.549 -18.346 1.00 88.44 96 LYS A O 1
ATOM 795 N N . ASP A 1 97 ? 11.863 -6.999 -17.466 1.00 82.12 97 ASP A N 1
ATOM 796 C CA . ASP A 1 97 ? 11.315 -6.083 -16.487 1.00 82.12 97 ASP A CA 1
ATOM 797 C C . ASP A 1 97 ? 10.621 -4.903 -17.164 1.00 82.12 97 ASP A C 1
ATOM 799 O O . ASP A 1 97 ? 9.439 -4.633 -16.941 1.00 82.12 97 ASP A O 1
ATOM 803 N N . ARG A 1 98 ? 11.309 -4.254 -18.107 1.00 90.50 98 ARG A N 1
ATOM 804 C CA . ARG A 1 98 ? 10.726 -3.147 -18.867 1.00 90.50 98 ARG A CA 1
ATOM 805 C C . ARG A 1 98 ? 9.511 -3.575 -19.690 1.00 90.50 98 ARG A C 1
ATOM 807 O O . ARG A 1 98 ? 8.523 -2.843 -19.730 1.00 90.50 98 ARG A O 1
ATOM 814 N N . LEU A 1 99 ? 9.552 -4.750 -20.317 1.00 90.50 99 LEU A N 1
ATOM 815 C CA . LEU A 1 99 ? 8.418 -5.332 -21.037 1.00 90.50 99 LEU A CA 1
ATOM 816 C C . LEU A 1 99 ? 7.209 -5.514 -20.129 1.00 90.50 99 LEU A C 1
ATOM 818 O O . LEU A 1 99 ? 6.097 -5.175 -20.533 1.00 90.50 99 LEU A O 1
ATOM 822 N N . TYR A 1 100 ? 7.403 -6.024 -18.914 1.00 80.19 100 TYR A N 1
ATOM 823 C CA . TYR A 1 100 ? 6.315 -6.182 -17.958 1.00 80.19 100 TYR A CA 1
ATOM 824 C C . TYR A 1 100 ? 5.689 -4.824 -17.619 1.00 80.19 100 TYR A C 1
ATOM 826 O O . TYR A 1 100 ? 4.464 -4.696 -17.673 1.00 80.19 100 TYR A O 1
ATOM 834 N N . ILE A 1 101 ? 6.501 -3.798 -17.327 1.00 77.44 101 ILE A N 1
ATOM 835 C CA . ILE A 1 101 ? 6.005 -2.440 -17.032 1.00 77.44 101 ILE A CA 1
ATOM 836 C C . ILE A 1 101 ? 5.165 -1.918 -18.197 1.00 77.44 101 ILE A C 1
ATOM 838 O O . ILE A 1 101 ? 4.010 -1.544 -18.009 1.00 77.44 101 ILE A O 1
ATOM 842 N N . LEU A 1 102 ? 5.722 -1.907 -19.411 1.00 86.69 102 LEU A N 1
ATOM 843 C CA . LEU A 1 102 ? 5.048 -1.336 -20.576 1.00 86.69 102 LEU A CA 1
ATOM 844 C C . LEU A 1 102 ? 3.762 -2.104 -20.912 1.00 86.69 102 LEU A C 1
ATOM 846 O O . LEU A 1 102 ? 2.741 -1.488 -21.209 1.00 86.69 102 LEU A O 1
ATOM 850 N N . ASN A 1 103 ? 3.767 -3.436 -20.809 1.00 83.88 103 ASN A N 1
ATOM 851 C CA . ASN A 1 103 ? 2.558 -4.237 -21.010 1.00 83.88 103 ASN A CA 1
ATOM 852 C C . ASN A 1 103 ? 1.509 -3.980 -19.926 1.00 83.88 103 ASN A C 1
ATOM 854 O O . ASN A 1 103 ? 0.326 -3.894 -20.245 1.00 83.88 103 ASN A O 1
ATOM 858 N N . SER A 1 104 ? 1.923 -3.804 -18.671 1.00 73.31 104 SER A N 1
ATOM 859 C CA . SER A 1 104 ? 1.019 -3.479 -17.565 1.00 73.31 104 SER A CA 1
ATOM 860 C C . SER A 1 104 ? 0.385 -2.104 -17.752 1.00 73.31 104 SER A C 1
ATOM 862 O O . SER A 1 104 ? -0.833 -1.976 -17.636 1.00 73.31 104 SER A O 1
ATOM 864 N N . ILE A 1 105 ? 1.174 -1.098 -18.148 1.00 75.81 105 ILE A N 1
ATOM 865 C CA . ILE A 1 105 ? 0.658 0.227 -18.518 1.00 75.81 105 ILE A CA 1
ATOM 866 C C . ILE A 1 105 ? -0.311 0.087 -19.697 1.00 75.81 105 ILE A C 1
ATOM 868 O O . ILE A 1 105 ? -1.417 0.609 -19.645 1.00 75.81 105 ILE A O 1
ATOM 872 N N . TYR A 1 106 ? 0.051 -0.642 -20.753 1.00 81.06 106 TYR A N 1
ATOM 873 C CA . TYR A 1 106 ? -0.793 -0.772 -21.942 1.00 81.06 106 TYR A CA 1
ATOM 874 C C . TYR A 1 106 ? -2.113 -1.485 -21.642 1.00 81.06 106 TYR A C 1
ATOM 876 O O . TYR A 1 106 ? -3.168 -1.039 -22.090 1.00 81.06 106 TYR A O 1
ATOM 884 N N . LYS A 1 107 ? -2.066 -2.567 -20.858 1.00 75.94 107 LYS A N 1
ATOM 885 C CA . LYS A 1 107 ? -3.244 -3.282 -20.361 1.00 75.94 107 LYS A CA 1
ATOM 886 C C . LYS A 1 107 ? -4.132 -2.328 -19.575 1.00 75.94 107 LYS A C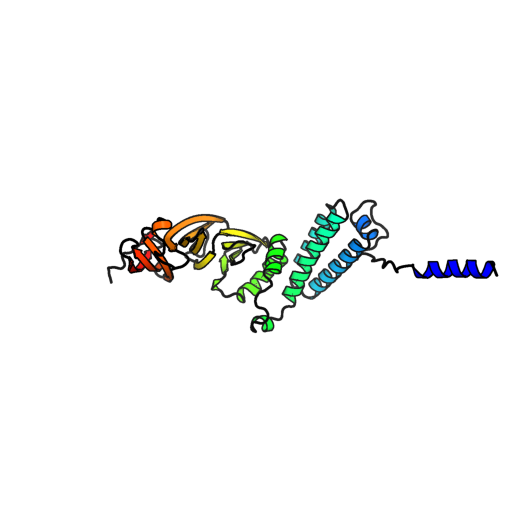 1
ATOM 888 O O . LYS A 1 107 ? -5.303 -2.213 -19.904 1.00 75.94 107 LYS A O 1
ATOM 893 N N . PHE A 1 108 ? -3.557 -1.605 -18.614 1.00 70.62 108 PHE A N 1
ATOM 894 C CA . PHE A 1 108 ? -4.249 -0.622 -17.782 1.00 70.62 108 PHE A CA 1
ATOM 895 C C . PHE A 1 108 ? -4.915 0.491 -18.605 1.00 70.62 108 PHE A C 1
ATOM 897 O O . PHE A 1 108 ? -6.063 0.842 -18.353 1.00 70.62 108 PHE A O 1
ATOM 904 N N . LEU A 1 109 ? -4.232 1.011 -19.627 1.00 71.25 109 LEU A N 1
ATOM 905 C CA . LEU A 1 109 ? -4.758 2.058 -20.506 1.00 71.25 109 LEU A CA 1
ATOM 906 C C . LEU A 1 109 ? -5.885 1.597 -21.432 1.00 71.25 109 LEU A C 1
ATOM 908 O O . LEU A 1 109 ? -6.690 2.426 -21.845 1.00 71.25 109 LEU A O 1
ATOM 912 N N . ASN A 1 110 ? -5.932 0.309 -21.770 1.00 71.31 110 ASN A N 1
ATOM 913 C CA . ASN A 1 110 ? -6.953 -0.263 -22.647 1.00 71.31 110 ASN A CA 1
ATOM 914 C C . ASN A 1 110 ? -8.076 -0.977 -21.882 1.00 71.31 110 ASN A C 1
ATOM 916 O O . ASN A 1 110 ? -8.889 -1.661 -22.502 1.00 71.31 110 ASN A O 1
ATOM 920 N N . VAL A 1 111 ? -8.141 -0.836 -20.553 1.00 65.69 111 VAL A N 1
ATOM 921 C CA . VAL A 1 111 ? -9.293 -1.314 -19.779 1.00 65.69 111 VAL A CA 1
ATOM 922 C C . VAL A 1 111 ? -10.506 -0.440 -20.093 1.00 65.69 111 VAL A C 1
ATOM 924 O O . VAL A 1 111 ? -10.454 0.781 -19.954 1.00 65.69 111 VAL A O 1
ATOM 927 N N . ASN A 1 112 ? -11.623 -1.064 -20.475 1.00 60.12 112 ASN A N 1
ATOM 928 C CA . ASN A 1 112 ? -12.903 -0.374 -20.558 1.00 60.12 112 ASN A CA 1
ATOM 929 C C . ASN A 1 112 ? -13.474 -0.173 -19.143 1.00 60.12 112 ASN A C 1
ATOM 931 O O . ASN A 1 112 ? -13.646 -1.128 -18.387 1.00 60.12 112 ASN A O 1
ATOM 935 N N . LEU A 1 113 ? -13.796 1.071 -18.786 1.00 51.66 113 LEU A N 1
ATOM 936 C CA . LEU A 1 113 ? -14.355 1.422 -17.476 1.00 51.66 113 LEU A CA 1
ATOM 937 C C . LEU A 1 113 ? -15.730 0.782 -17.213 1.00 51.66 113 LEU A C 1
ATOM 939 O O . LEU A 1 113 ? -16.107 0.599 -16.056 1.00 51.66 113 LEU A O 1
ATOM 943 N N . ASP A 1 114 ? -16.464 0.389 -18.255 1.00 53.06 114 ASP A N 1
ATOM 944 C CA . ASP A 1 114 ? -17.728 -0.343 -18.105 1.00 53.06 114 ASP A CA 1
ATOM 945 C C . ASP A 1 114 ? -17.510 -1.814 -17.693 1.00 53.06 114 ASP A C 1
ATOM 947 O O . ASP A 1 114 ? -18.337 -2.397 -16.987 1.00 53.06 114 ASP A O 1
ATOM 951 N N . ASP A 1 115 ? -16.351 -2.397 -18.021 1.00 52.91 115 ASP A N 1
ATOM 952 C CA . ASP A 1 115 ? -15.961 -3.732 -17.548 1.00 52.91 115 ASP A CA 1
ATOM 953 C C . ASP A 1 115 ? -15.601 -3.726 -16.046 1.00 52.91 115 ASP A C 1
ATOM 955 O O . ASP A 1 115 ? -15.694 -4.759 -15.380 1.00 52.91 115 ASP A O 1
ATOM 959 N N . TYR A 1 116 ? -15.252 -2.560 -15.484 1.00 52.44 116 TYR A N 1
ATOM 960 C CA . TYR A 1 116 ? -14.977 -2.379 -14.051 1.00 52.44 116 TYR A CA 1
ATOM 961 C C . TYR A 1 116 ? -16.255 -2.420 -13.200 1.00 52.44 116 TYR A C 1
ATOM 963 O O . TYR A 1 116 ? -16.283 -3.024 -12.132 1.00 52.44 116 TYR A O 1
ATOM 971 N N . LYS A 1 117 ? -17.348 -1.817 -13.685 1.00 47.84 117 LYS A N 1
ATOM 972 C CA . LYS A 1 117 ? -18.631 -1.758 -12.959 1.00 47.84 117 LYS A CA 1
ATOM 973 C C . LYS A 1 117 ? -19.392 -3.088 -12.937 1.00 47.84 117 LYS A C 1
ATOM 975 O O . LYS A 1 117 ? -20.352 -3.215 -12.186 1.00 47.84 117 LYS A O 1
ATOM 980 N N . SER A 1 118 ? -19.001 -4.060 -13.762 1.00 50.69 118 SER A N 1
ATOM 981 C CA . SER A 1 118 ? -19.751 -5.305 -13.988 1.00 50.69 118 SER A CA 1
ATOM 982 C C . SER A 1 118 ? -19.218 -6.525 -13.220 1.00 50.69 118 SER A C 1
ATOM 984 O O . SER A 1 118 ? -19.467 -7.654 -13.632 1.00 50.69 118 SER A O 1
ATOM 986 N N . GLU A 1 119 ? -18.464 -6.324 -12.129 1.00 51.09 119 GLU A N 1
ATOM 987 C CA . GLU A 1 119 ? -17.815 -7.371 -11.297 1.00 51.09 119 GLU A CA 1
ATOM 988 C C . GLU A 1 119 ? -16.821 -8.293 -12.040 1.00 51.09 119 GLU A C 1
ATOM 990 O O . GLU A 1 119 ? -16.140 -9.119 -11.428 1.00 51.09 119 GLU A O 1
ATOM 995 N N . LYS A 1 120 ? -16.697 -8.148 -13.363 1.00 48.88 120 LYS A N 1
ATOM 996 C CA . LYS A 1 120 ? -15.921 -9.026 -14.243 1.00 48.88 120 LYS A CA 1
ATOM 997 C C . LYS A 1 120 ? -14.416 -8.768 -14.147 1.00 48.88 120 LYS A C 1
ATOM 999 O O . LYS A 1 120 ? -13.622 -9.692 -14.318 1.00 48.88 120 LYS A O 1
ATOM 1004 N N . ILE A 1 121 ? -14.028 -7.535 -13.821 1.00 46.06 121 ILE A N 1
ATOM 1005 C CA . ILE A 1 121 ? -12.663 -7.149 -13.455 1.00 46.06 121 ILE A CA 1
ATOM 1006 C C . ILE A 1 121 ? -12.652 -6.955 -11.943 1.00 46.06 121 ILE A C 1
ATOM 1008 O O . ILE A 1 121 ? -12.867 -5.855 -11.448 1.00 46.06 121 ILE A O 1
ATOM 1012 N N . LYS A 1 122 ? -12.467 -8.046 -11.195 1.00 43.28 122 LYS A N 1
ATOM 1013 C CA . LYS A 1 122 ? -12.662 -8.013 -9.739 1.00 43.28 122 LYS A CA 1
ATOM 1014 C C . LYS A 1 122 ? -11.702 -7.046 -9.040 1.00 43.28 122 LYS A C 1
ATOM 1016 O O . LYS A 1 122 ? -12.076 -6.417 -8.067 1.00 43.28 122 LYS A O 1
ATOM 1021 N N . TYR A 1 123 ? -10.491 -6.911 -9.558 1.00 46.72 123 TYR A N 1
ATOM 1022 C CA . TYR A 1 123 ? -9.453 -6.005 -9.095 1.00 46.72 123 TYR A CA 1
ATOM 1023 C C . TYR A 1 123 ? -8.531 -5.824 -10.304 1.00 46.72 123 TYR A C 1
ATOM 1025 O O . TYR A 1 123 ? -8.302 -6.790 -11.039 1.00 46.72 123 TYR A O 1
ATOM 1033 N N . ILE A 1 124 ? -7.983 -4.631 -10.544 1.00 46.41 124 ILE A N 1
ATOM 1034 C CA . ILE A 1 124 ? -6.699 -4.557 -11.261 1.00 46.41 124 ILE A CA 1
ATOM 1035 C C . ILE A 1 124 ? -5.817 -5.622 -10.613 1.00 46.41 124 ILE A C 1
ATOM 1037 O O . ILE A 1 124 ? -5.747 -5.634 -9.385 1.00 46.41 124 ILE A O 1
ATOM 1041 N N . ASP A 1 125 ? -5.255 -6.557 -11.390 1.00 53.00 125 ASP A N 1
ATOM 1042 C CA . ASP A 1 125 ? -4.418 -7.620 -10.833 1.00 53.00 125 ASP A CA 1
ATOM 1043 C C . ASP A 1 125 ? -3.374 -6.923 -9.967 1.00 53.00 125 ASP A C 1
ATOM 1045 O O . ASP A 1 125 ? -2.524 -6.193 -10.473 1.00 53.00 125 ASP A O 1
ATOM 1049 N N . ILE A 1 126 ? -3.514 -7.035 -8.646 1.00 47.56 126 ILE A N 1
ATOM 1050 C CA . ILE A 1 126 ? -2.739 -6.244 -7.692 1.00 47.56 126 ILE A CA 1
ATOM 1051 C C . ILE A 1 126 ? -1.243 -6.529 -7.918 1.00 47.56 126 ILE A C 1
ATOM 1053 O O . ILE A 1 126 ? -0.394 -5.718 -7.585 1.00 47.56 126 ILE A O 1
ATOM 1057 N N . LYS A 1 127 ? -0.907 -7.651 -8.581 1.00 48.50 127 LYS A N 1
ATOM 1058 C CA . LYS A 1 127 ? 0.415 -7.946 -9.155 1.00 48.50 127 LYS A CA 1
ATOM 1059 C C . LYS A 1 127 ? 0.927 -6.872 -10.113 1.00 48.50 127 LYS A C 1
ATOM 1061 O O . LYS A 1 127 ? 2.043 -6.412 -9.912 1.00 48.50 127 LYS A O 1
ATOM 1066 N N . ASP A 1 128 ? 0.126 -6.451 -11.084 1.00 51.53 128 ASP A N 1
ATOM 1067 C CA . ASP A 1 128 ? 0.493 -5.420 -12.058 1.00 51.53 128 ASP A CA 1
ATOM 1068 C C . ASP A 1 128 ? 0.682 -4.071 -11.356 1.00 51.53 128 ASP A C 1
ATOM 1070 O O . ASP A 1 128 ? 1.643 -3.359 -11.625 1.00 51.53 128 ASP A O 1
ATOM 1074 N N . PHE A 1 129 ? -0.178 -3.760 -10.381 1.00 54.25 129 PHE A N 1
ATOM 1075 C CA . PHE A 1 129 ? -0.054 -2.558 -9.555 1.00 54.25 129 PHE A CA 1
ATOM 1076 C C . PHE A 1 129 ? 1.227 -2.555 -8.693 1.00 54.25 129 PHE A C 1
ATOM 1078 O O . PHE A 1 129 ? 1.958 -1.566 -8.665 1.00 54.25 129 PHE A O 1
ATOM 1085 N N . ILE A 1 130 ? 1.515 -3.667 -8.008 1.00 49.47 130 ILE A N 1
ATOM 1086 C CA . ILE A 1 130 ? 2.694 -3.854 -7.143 1.00 49.47 130 ILE A CA 1
ATOM 1087 C C . ILE A 1 130 ? 3.988 -3.819 -7.946 1.00 49.47 130 ILE A C 1
ATOM 1089 O O . ILE A 1 130 ? 4.965 -3.205 -7.535 1.00 49.47 130 ILE A O 1
ATOM 1093 N N . TYR A 1 131 ? 4.007 -4.463 -9.102 1.00 48.59 131 TYR A N 1
ATOM 1094 C CA . TYR A 1 131 ? 5.202 -4.489 -9.923 1.00 48.59 131 TYR A CA 1
ATOM 1095 C C . TYR A 1 131 ? 5.496 -3.100 -10.507 1.00 48.59 131 TYR A C 1
ATOM 1097 O O . TYR A 1 131 ? 6.630 -2.634 -10.479 1.00 48.59 131 TYR A O 1
ATOM 1105 N N . LEU A 1 132 ? 4.469 -2.366 -10.947 1.00 53.06 132 LEU A N 1
ATOM 1106 C CA . LEU A 1 132 ? 4.630 -0.966 -11.358 1.00 53.06 132 LEU A CA 1
ATOM 1107 C C . LEU A 1 132 ? 5.134 -0.070 -10.205 1.00 53.06 132 LEU A C 1
ATOM 1109 O O . LEU A 1 132 ? 5.922 0.845 -10.454 1.00 53.06 132 LEU A O 1
ATOM 1113 N N . TYR A 1 133 ? 4.739 -0.368 -8.957 1.00 50.19 133 TYR A N 1
ATOM 1114 C CA . TYR A 1 133 ? 5.268 0.243 -7.728 1.00 50.19 133 TYR A CA 1
ATOM 1115 C C . TYR A 1 133 ? 6.766 -0.054 -7.526 1.00 50.19 133 TYR A C 1
ATOM 1117 O O . TYR A 1 133 ? 7.538 0.860 -7.233 1.00 50.19 133 TYR A O 1
ATOM 1125 N N . GLU A 1 134 ? 7.200 -1.304 -7.713 1.00 47.84 134 GLU A N 1
ATOM 1126 C CA . GLU A 1 134 ? 8.599 -1.710 -7.515 1.00 47.84 134 GLU A CA 1
ATOM 1127 C C . GLU A 1 134 ? 9.538 -1.083 -8.557 1.00 47.84 134 GLU A C 1
ATOM 1129 O O . GLU A 1 134 ? 10.671 -0.725 -8.224 1.00 47.84 134 GLU A O 1
ATOM 1134 N N . VAL A 1 135 ? 9.055 -0.863 -9.788 1.00 50.47 135 VAL A N 1
ATOM 1135 C CA . VAL A 1 135 ? 9.886 -0.360 -10.896 1.00 50.47 135 VAL A CA 1
ATOM 1136 C C . VAL A 1 135 ? 9.802 1.163 -11.130 1.00 50.47 135 VAL A C 1
ATOM 1138 O O . VAL A 1 135 ? 10.351 1.675 -12.101 1.00 50.47 135 VAL A O 1
ATOM 1141 N N . LYS A 1 136 ? 9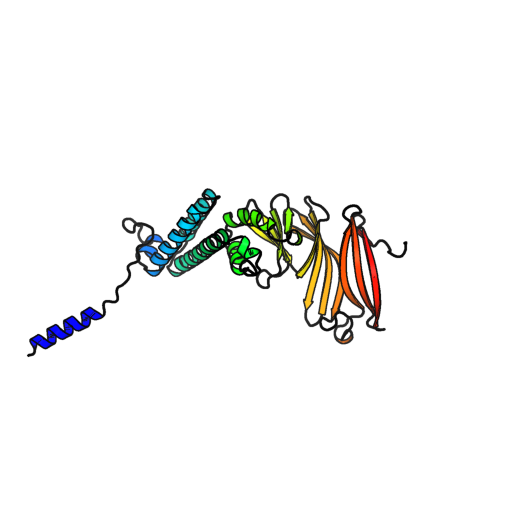.199 1.933 -10.209 1.00 53.41 136 LYS A N 1
ATOM 1142 C CA . LYS A 1 136 ? 9.270 3.417 -10.163 1.00 53.41 136 LYS A CA 1
ATOM 1143 C C . LYS A 1 136 ? 8.878 4.149 -11.468 1.00 53.41 136 LYS A C 1
ATOM 1145 O O . LYS A 1 136 ? 9.526 5.129 -11.834 1.00 53.41 136 LYS A O 1
ATOM 1150 N N . SER A 1 137 ? 7.826 3.727 -12.174 1.00 60.28 137 SER A N 1
ATOM 1151 C CA . SER A 1 137 ? 7.335 4.494 -13.338 1.00 60.28 137 SER A CA 1
ATOM 1152 C C . SER A 1 137 ? 6.530 5.723 -12.878 1.00 60.28 137 SER A C 1
ATOM 1154 O O . SER A 1 137 ? 5.444 5.595 -12.311 1.00 60.28 137 SER A O 1
ATOM 1156 N N . ASN A 1 138 ? 7.055 6.926 -13.128 1.00 60.00 138 ASN A N 1
ATOM 1157 C CA . ASN A 1 138 ? 6.418 8.216 -12.825 1.00 60.00 138 ASN A CA 1
ATOM 1158 C C . ASN A 1 138 ? 5.103 8.408 -13.597 1.00 60.00 138 ASN A C 1
ATOM 1160 O O . ASN A 1 138 ? 4.147 8.999 -13.090 1.00 60.00 138 ASN A O 1
ATOM 1164 N N . LEU A 1 139 ? 5.054 7.869 -14.813 1.00 59.59 139 LEU A N 1
ATOM 1165 C CA . LEU A 1 139 ? 3.916 7.865 -15.723 1.00 59.59 139 LEU A CA 1
ATOM 1166 C C . LEU A 1 139 ? 2.676 7.173 -15.142 1.00 59.59 139 LEU A C 1
ATOM 1168 O O . LEU A 1 139 ? 1.543 7.563 -15.421 1.00 59.59 139 LEU A O 1
ATOM 1172 N N . PHE A 1 140 ? 2.881 6.135 -14.329 1.00 58.41 140 PHE A N 1
ATOM 1173 C CA . PHE A 1 140 ? 1.786 5.421 -13.683 1.00 58.41 140 PHE A CA 1
ATOM 1174 C C . PHE A 1 140 ? 1.200 6.231 -12.526 1.00 58.41 140 PHE A C 1
ATOM 1176 O O . PHE A 1 140 ? -0.020 6.320 -12.400 1.00 58.41 140 PHE A O 1
ATOM 1183 N N . THR A 1 141 ? 2.040 6.883 -11.719 1.00 54.75 141 THR A N 1
ATOM 1184 C CA . THR A 1 141 ? 1.585 7.649 -10.550 1.00 54.75 141 THR A CA 1
ATOM 1185 C C . THR A 1 141 ? 0.700 8.836 -10.935 1.00 54.75 141 THR A C 1
ATOM 1187 O O . THR A 1 141 ? -0.272 9.114 -10.233 1.00 54.75 141 THR A O 1
ATOM 1190 N N . SER A 1 142 ? 0.959 9.499 -12.069 1.00 55.50 142 SER A N 1
ATOM 1191 C CA . SER A 1 142 ? 0.106 10.593 -12.559 1.00 55.50 142 SER A CA 1
ATOM 1192 C C . SER A 1 142 ? -1.280 10.115 -13.004 1.00 55.50 142 SER A C 1
ATOM 1194 O O . SER A 1 142 ? -2.270 10.811 -12.789 1.00 55.50 142 SER A O 1
ATOM 1196 N N . LYS A 1 143 ? -1.385 8.910 -13.577 1.00 54.41 143 LYS A N 1
ATOM 1197 C CA . LYS A 1 143 ? -2.657 8.355 -14.059 1.00 54.41 143 LYS A CA 1
ATOM 1198 C C . LYS A 1 143 ? -3.423 7.563 -13.005 1.00 54.41 143 LYS A C 1
ATOM 1200 O O . LYS A 1 143 ? -4.652 7.537 -13.043 1.00 54.41 143 LYS A O 1
ATOM 1205 N N . LEU A 1 144 ? -2.713 6.993 -12.034 1.00 53.06 144 LEU A N 1
ATOM 1206 C CA . LEU A 1 144 ? -3.277 6.423 -10.815 1.00 53.06 144 LEU A CA 1
ATOM 1207 C C . LEU A 1 144 ? -4.198 7.436 -10.116 1.00 53.06 144 LEU A C 1
ATOM 1209 O O . LEU A 1 144 ? -5.274 7.059 -9.668 1.00 53.06 144 LEU A O 1
ATOM 1213 N N . LEU A 1 145 ? -3.852 8.728 -10.136 1.00 49.94 145 LEU A N 1
ATOM 1214 C CA . LEU A 1 145 ? -4.691 9.812 -9.610 1.00 49.94 145 LEU A CA 1
ATOM 1215 C C . LEU A 1 145 ? -6.072 9.919 -10.265 1.00 49.94 145 LEU A C 1
ATOM 1217 O O . LEU A 1 145 ? -7.042 10.189 -9.568 1.00 49.94 145 LEU A O 1
ATOM 1221 N N . ASN A 1 146 ? -6.183 9.663 -11.570 1.00 46.25 146 ASN A N 1
ATOM 1222 C CA . ASN A 1 146 ? -7.469 9.717 -12.276 1.00 46.25 146 ASN A CA 1
ATOM 1223 C C . ASN A 1 146 ? -8.349 8.489 -11.987 1.00 46.25 146 ASN A C 1
ATOM 1225 O O . ASN A 1 146 ? -9.562 8.548 -12.158 1.00 46.25 146 ASN A O 1
ATOM 1229 N N . ILE A 1 147 ? -7.749 7.370 -11.563 1.00 43.75 147 ILE A N 1
ATOM 1230 C CA . ILE A 1 147 ? -8.464 6.132 -11.200 1.00 43.75 147 ILE A CA 1
ATOM 1231 C C . ILE A 1 147 ? -8.752 6.072 -9.703 1.00 43.75 147 ILE A C 1
ATOM 1233 O O . ILE A 1 147 ? -9.666 5.385 -9.270 1.00 43.75 147 ILE A O 1
ATOM 1237 N N . ILE A 1 148 ? -8.030 6.825 -8.888 1.00 48.41 148 ILE A N 1
ATOM 1238 C CA . ILE A 1 148 ? -8.345 6.977 -7.472 1.00 48.41 148 ILE A CA 1
ATOM 1239 C C . ILE A 1 148 ? -9.767 7.522 -7.262 1.00 48.41 148 ILE A C 1
ATOM 1241 O O . ILE A 1 148 ? -10.419 7.093 -6.322 1.00 48.41 148 ILE A O 1
ATOM 1245 N N . ASP A 1 149 ? -10.313 8.306 -8.196 1.00 41.91 149 ASP A N 1
ATOM 1246 C CA . ASP A 1 149 ? -11.741 8.675 -8.205 1.00 41.91 149 ASP A CA 1
ATOM 1247 C C . ASP A 1 149 ? -12.709 7.491 -8.459 1.00 41.91 149 ASP A C 1
ATOM 1249 O O . ASP A 1 149 ? -13.909 7.606 -8.208 1.00 41.91 149 ASP A O 1
ATOM 1253 N N . ILE A 1 150 ? -12.210 6.354 -8.957 1.00 41.03 150 ILE A N 1
ATOM 1254 C CA . ILE A 1 150 ? -12.949 5.099 -9.198 1.00 41.03 150 ILE A CA 1
ATOM 1255 C C . ILE A 1 150 ? -12.871 4.163 -7.979 1.00 41.03 150 ILE A C 1
ATOM 1257 O O . ILE A 1 150 ? -13.791 3.375 -7.741 1.00 41.03 150 ILE A O 1
ATOM 1261 N N . PHE A 1 151 ? -11.799 4.242 -7.189 1.00 44.31 151 PHE A N 1
ATOM 1262 C CA . PHE A 1 151 ? -11.739 3.580 -5.890 1.00 44.31 151 PHE A CA 1
ATOM 1263 C C . PHE A 1 151 ? -12.596 4.371 -4.898 1.00 44.31 151 PHE A C 1
ATOM 1265 O O . PHE A 1 151 ? -12.574 5.597 -4.886 1.00 44.31 151 PHE A O 1
ATOM 1272 N N . GLU A 1 152 ? -13.389 3.687 -4.071 1.00 52.19 152 GLU A N 1
ATOM 1273 C CA . GLU A 1 152 ? -14.206 4.361 -3.058 1.00 52.19 152 GLU A CA 1
ATOM 1274 C C . GLU A 1 152 ? -13.353 5.373 -2.277 1.00 52.19 152 GLU A C 1
ATOM 1276 O O . GLU A 1 152 ? -12.272 5.019 -1.796 1.00 52.19 152 GLU A O 1
ATOM 1281 N N . LYS A 1 153 ? -13.843 6.613 -2.119 1.00 52.97 153 LYS A N 1
ATOM 1282 C CA . LYS A 1 153 ? -13.190 7.695 -1.346 1.00 52.97 153 LYS A CA 1
ATOM 1283 C C . LYS A 1 153 ? -12.697 7.259 0.040 1.00 52.97 153 LYS A C 1
ATOM 1285 O O . LYS A 1 153 ? -11.834 7.902 0.618 1.00 52.97 153 LYS A O 1
ATOM 1290 N N . ASN A 1 154 ? -13.225 6.155 0.554 1.00 58.72 154 ASN A N 1
ATOM 1291 C CA . ASN A 1 154 ? -12.859 5.547 1.824 1.00 58.72 154 ASN A CA 1
ATOM 1292 C C . ASN A 1 154 ? -11.474 4.871 1.815 1.00 58.72 154 ASN A C 1
ATOM 1294 O O . ASN A 1 154 ? -10.985 4.513 2.879 1.00 58.72 154 ASN A O 1
ATOM 1298 N N . ASN A 1 155 ? -10.827 4.675 0.659 1.00 63.50 155 ASN A N 1
ATOM 1299 C CA . ASN A 1 155 ? -9.554 3.943 0.548 1.00 63.50 155 ASN A CA 1
ATOM 1300 C C . ASN A 1 155 ? -8.317 4.829 0.358 1.00 63.50 155 ASN A C 1
ATOM 1302 O O . ASN A 1 155 ? -7.192 4.322 0.419 1.00 63.50 155 ASN A O 1
ATOM 1306 N N . TYR A 1 156 ? -8.497 6.138 0.165 1.00 70.19 156 TYR A N 1
ATOM 1307 C CA . TYR A 1 156 ? -7.384 7.077 0.055 1.00 70.19 156 TYR A CA 1
ATOM 1308 C C . TYR A 1 156 ? -7.661 8.412 0.751 1.00 70.19 156 TYR A C 1
ATOM 1310 O O . TYR A 1 156 ? -8.801 8.826 0.932 1.00 70.19 156 TYR A O 1
ATOM 1318 N N . ILE A 1 157 ? -6.588 9.110 1.116 1.00 71.62 157 ILE A N 1
ATOM 1319 C CA . ILE A 1 157 ? -6.627 10.453 1.701 1.00 71.62 157 ILE A CA 1
ATOM 1320 C C . ILE A 1 157 ? -5.748 11.361 0.850 1.00 71.62 157 ILE A C 1
ATOM 1322 O O . ILE A 1 157 ? -4.558 11.091 0.695 1.00 71.62 157 ILE A O 1
ATOM 1326 N N . LEU A 1 158 ? -6.306 12.452 0.322 1.00 66.25 158 LEU A N 1
ATOM 1327 C CA . LEU A 1 158 ? -5.521 13.456 -0.398 1.00 66.25 158 LEU A CA 1
ATOM 1328 C C . LEU A 1 158 ? -4.566 14.185 0.551 1.00 66.25 158 LEU A C 1
ATOM 1330 O O . LEU A 1 158 ? -4.939 14.572 1.661 1.00 66.25 158 LEU A O 1
ATOM 1334 N N . VAL A 1 159 ? -3.335 14.401 0.090 1.00 69.75 159 VAL A N 1
ATOM 1335 C CA . VAL A 1 159 ? -2.331 15.192 0.799 1.00 69.75 159 VAL A CA 1
ATOM 1336 C C . VAL A 1 159 ? -1.680 16.219 -0.131 1.00 69.75 159 VAL A C 1
ATOM 1338 O O . VAL A 1 159 ? -1.889 16.191 -1.338 1.00 69.75 159 VAL A O 1
ATOM 1341 N N . GLU A 1 160 ? -0.911 17.157 0.427 1.00 67.44 160 GLU A N 1
ATOM 1342 C CA . GLU A 1 160 ? -0.411 18.335 -0.303 1.00 67.44 160 GLU A CA 1
ATOM 1343 C C . GLU A 1 160 ? 0.378 17.989 -1.580 1.00 67.44 160 GLU A C 1
ATOM 1345 O O . GLU A 1 160 ? 0.244 18.656 -2.603 1.00 67.44 160 GLU A O 1
ATOM 1350 N N . ASP A 1 161 ? 1.192 16.938 -1.539 1.00 69.25 161 ASP A N 1
ATOM 1351 C CA . ASP A 1 161 ? 2.069 16.507 -2.629 1.00 69.25 161 ASP A CA 1
ATOM 1352 C C . ASP A 1 161 ? 1.834 15.041 -3.028 1.00 69.25 161 ASP A C 1
ATOM 1354 O O . ASP A 1 161 ? 2.725 14.387 -3.580 1.00 69.25 161 ASP A O 1
ATOM 1358 N N . GLY A 1 162 ? 0.653 14.505 -2.715 1.00 71.62 162 GLY A N 1
ATOM 1359 C CA . GLY A 1 162 ? 0.459 13.067 -2.706 1.00 71.62 162 GLY A CA 1
ATOM 1360 C C . GLY A 1 162 ? -0.914 12.586 -2.264 1.00 71.62 162 GLY A C 1
ATOM 1361 O O . GLY A 1 162 ? -1.888 13.333 -2.189 1.00 71.62 162 GLY A O 1
ATOM 1362 N N . PHE A 1 163 ? -0.962 11.312 -1.903 1.00 73.94 163 PHE A N 1
ATOM 1363 C CA . PHE A 1 163 ? -2.105 10.693 -1.249 1.00 73.94 163 PHE A CA 1
ATOM 1364 C C . PHE A 1 163 ? -1.640 9.566 -0.323 1.00 73.94 163 PHE A C 1
ATOM 1366 O O . PHE A 1 163 ? -0.606 8.939 -0.558 1.00 73.94 163 PHE A O 1
ATOM 1373 N N . LEU A 1 164 ? -2.385 9.323 0.753 1.00 78.19 164 LEU A N 1
ATOM 1374 C CA . LEU A 1 164 ? -2.262 8.099 1.539 1.00 78.19 164 LEU A CA 1
ATOM 1375 C C . LEU A 1 164 ? -3.207 7.058 0.954 1.00 78.19 164 LEU A C 1
ATOM 1377 O O . LEU A 1 164 ? -4.329 7.393 0.587 1.00 78.19 164 LEU A O 1
ATOM 1381 N N . ILE A 1 165 ? -2.770 5.809 0.905 1.00 78.75 165 ILE A N 1
ATOM 1382 C CA . ILE A 1 165 ? -3.534 4.670 0.405 1.00 78.75 165 ILE A CA 1
ATOM 1383 C C . ILE A 1 165 ? -3.532 3.604 1.483 1.00 78.75 165 ILE A C 1
ATOM 1385 O O . ILE A 1 165 ? -2.478 3.274 2.036 1.00 78.75 165 ILE A O 1
ATOM 1389 N N . ARG A 1 166 ? -4.701 3.031 1.732 1.00 78.94 166 ARG A N 1
ATOM 1390 C CA . ARG A 1 166 ? -4.819 1.793 2.486 1.00 78.94 166 ARG A CA 1
ATOM 1391 C C . ARG A 1 166 ? -4.649 0.594 1.552 1.00 78.94 166 ARG A C 1
ATOM 1393 O O . ARG A 1 166 ? -5.374 0.482 0.567 1.00 78.94 166 ARG A O 1
ATOM 1400 N N . PHE A 1 167 ? -3.754 -0.331 1.897 1.00 70.50 167 PHE A N 1
ATOM 1401 C CA . PHE A 1 167 ? -3.609 -1.612 1.199 1.00 70.50 167 PHE A CA 1
ATOM 1402 C C . PHE A 1 167 ? -3.967 -2.800 2.091 1.00 70.50 167 PHE A C 1
ATOM 1404 O O . PHE A 1 167 ? -3.516 -2.890 3.234 1.00 70.50 167 PHE A O 1
ATOM 1411 N N . TYR A 1 168 ? -4.703 -3.744 1.501 1.00 66.38 168 TYR A N 1
ATOM 1412 C CA . TYR A 1 168 ? -4.907 -5.096 2.016 1.00 66.38 168 TYR A CA 1
ATOM 1413 C C . TYR A 1 168 ? -4.335 -6.104 1.012 1.00 66.38 168 TYR A C 1
ATOM 1415 O O . TYR A 1 168 ? -5.028 -6.532 0.091 1.00 66.38 168 TYR A O 1
ATOM 1423 N N . ASP A 1 169 ? -3.051 -6.440 1.135 1.00 61.31 169 ASP A N 1
ATOM 1424 C CA . ASP A 1 169 ? -2.396 -7.431 0.274 1.00 61.31 169 ASP A CA 1
ATOM 1425 C C . ASP A 1 169 ? -1.260 -8.136 1.033 1.00 61.31 169 ASP A C 1
ATOM 1427 O O . ASP A 1 169 ? -0.459 -7.514 1.735 1.00 61.31 169 ASP A O 1
ATOM 1431 N N . VAL A 1 170 ? -1.178 -9.458 0.861 1.00 54.81 170 VAL A N 1
ATOM 1432 C CA . VAL A 1 170 ? -0.211 -10.335 1.542 1.00 54.81 170 VAL A CA 1
ATOM 1433 C C . VAL A 1 170 ? 1.240 -10.034 1.135 1.00 54.81 170 VAL A C 1
ATOM 1435 O O . VAL A 1 170 ? 2.159 -10.296 1.901 1.00 54.81 170 VAL A O 1
ATOM 1438 N N . ARG A 1 171 ? 1.474 -9.476 -0.057 1.00 53.81 171 ARG A N 1
ATOM 1439 C CA . ARG A 1 171 ? 2.816 -9.233 -0.613 1.00 53.81 171 ARG A CA 1
ATOM 1440 C C . ARG A 1 171 ? 3.357 -7.859 -0.268 1.00 53.81 171 ARG A C 1
ATOM 1442 O O . ARG A 1 171 ? 4.530 -7.745 0.067 1.00 53.81 171 ARG A O 1
ATOM 1449 N N . LEU A 1 172 ? 2.515 -6.826 -0.316 1.00 52.59 172 LEU A N 1
ATOM 1450 C CA . LEU A 1 172 ? 2.925 -5.498 0.155 1.00 52.59 172 LEU A CA 1
ATOM 1451 C C . LEU A 1 172 ? 3.023 -5.440 1.678 1.00 52.59 172 LEU A C 1
ATOM 1453 O O . LEU A 1 172 ? 3.756 -4.600 2.198 1.00 52.59 172 LEU A O 1
ATOM 1457 N N . ASN A 1 173 ? 2.378 -6.385 2.366 1.00 70.19 173 ASN A N 1
ATOM 1458 C CA . ASN A 1 173 ? 1.977 -6.312 3.761 1.00 70.19 173 ASN A CA 1
ATOM 1459 C C . ASN A 1 173 ? 0.888 -5.255 3.963 1.00 70.19 173 ASN A C 1
ATOM 1461 O O . ASN A 1 173 ? 0.942 -4.153 3.420 1.00 70.19 173 ASN A O 1
ATOM 1465 N N . ASN A 1 174 ? -0.093 -5.576 4.798 1.00 80.19 174 ASN A N 1
ATOM 1466 C CA . ASN A 1 174 ? -1.198 -4.668 5.084 1.00 80.19 174 ASN A CA 1
ATOM 1467 C C . ASN A 1 174 ? -0.683 -3.369 5.718 1.00 80.19 174 ASN A C 1
ATOM 1469 O O . ASN A 1 174 ? 0.273 -3.397 6.508 1.00 80.19 174 ASN A O 1
ATOM 1473 N N . GLY A 1 175 ? -1.282 -2.232 5.363 1.00 85.69 175 GLY A N 1
ATOM 1474 C CA . GLY A 1 175 ? -0.904 -0.962 5.971 1.00 85.69 175 GLY A CA 1
ATOM 1475 C C . GLY A 1 175 ? -1.292 0.286 5.190 1.00 85.69 175 GLY A C 1
ATOM 1476 O O . GLY A 1 175 ? -2.095 0.251 4.256 1.00 85.69 175 GLY A O 1
ATOM 1477 N N . ILE A 1 176 ? -0.672 1.398 5.585 1.00 84.69 176 ILE A N 1
ATOM 1478 C CA . ILE A 1 176 ? -0.843 2.720 4.980 1.00 84.69 176 ILE A CA 1
ATOM 1479 C C . ILE A 1 176 ? 0.410 3.084 4.206 1.00 84.69 176 ILE A C 1
ATOM 1481 O O . ILE A 1 176 ? 1.528 2.988 4.718 1.00 84.69 176 ILE A O 1
ATOM 1485 N N . TYR A 1 177 ? 0.211 3.552 2.983 1.00 83.06 177 TYR A N 1
ATOM 1486 C CA . TYR A 1 177 ? 1.268 3.928 2.062 1.00 83.06 177 TYR A CA 1
ATOM 1487 C C . TYR A 1 177 ? 1.071 5.369 1.642 1.00 83.06 177 TYR A C 1
ATOM 1489 O O . TYR A 1 177 ? -0.029 5.773 1.296 1.00 83.06 177 TYR A O 1
ATOM 1497 N N . TYR A 1 178 ? 2.144 6.140 1.655 1.00 81.50 178 TYR A N 1
ATOM 1498 C CA . TYR A 1 178 ? 2.180 7.469 1.082 1.00 81.50 178 TYR A CA 1
ATOM 1499 C C . TYR A 1 178 ? 2.686 7.381 -0.352 1.00 81.50 178 TYR A C 1
ATOM 1501 O O . TYR A 1 178 ? 3.770 6.848 -0.575 1.00 81.50 178 TYR A O 1
ATOM 1509 N N . ALA A 1 179 ? 1.930 7.923 -1.299 1.00 75.06 179 ALA A N 1
ATOM 1510 C CA . ALA A 1 179 ? 2.305 8.054 -2.696 1.00 75.06 179 ALA A CA 1
ATOM 1511 C C . ALA A 1 179 ? 2.537 9.526 -3.043 1.00 75.06 179 ALA A C 1
ATOM 1513 O O . ALA A 1 179 ? 1.617 10.341 -2.982 1.00 75.06 179 ALA A O 1
ATOM 1514 N N . ASN A 1 180 ? 3.768 9.866 -3.422 1.00 71.62 180 ASN A N 1
ATOM 1515 C CA . ASN A 1 180 ? 4.140 11.205 -3.855 1.00 71.62 180 ASN A CA 1
ATOM 1516 C C . ASN A 1 180 ? 3.816 11.387 -5.338 1.00 71.62 180 ASN A C 1
ATOM 1518 O O . ASN A 1 180 ? 4.371 10.699 -6.197 1.00 71.62 180 ASN A O 1
ATOM 1522 N N . THR A 1 181 ? 2.973 12.359 -5.655 1.00 60.06 181 THR A N 1
ATOM 1523 C CA . THR A 1 181 ? 2.514 12.584 -7.032 1.00 60.06 181 THR A CA 1
ATOM 1524 C C . THR A 1 181 ? 3.541 13.287 -7.901 1.00 60.06 181 THR A C 1
ATOM 1526 O O . THR A 1 181 ? 3.505 13.145 -9.118 1.00 60.06 181 THR A O 1
ATOM 1529 N N . LYS A 1 182 ? 4.480 14.019 -7.294 1.00 59.69 182 LYS A N 1
ATOM 1530 C CA . LYS A 1 182 ? 5.544 14.735 -8.012 1.00 59.69 182 LYS A CA 1
ATOM 1531 C C . LYS A 1 182 ? 6.701 13.823 -8.412 1.00 59.69 182 LYS A C 1
ATOM 1533 O O . LYS A 1 182 ? 7.308 14.024 -9.453 1.00 59.69 182 LYS A O 1
ATOM 1538 N N . THR A 1 183 ? 7.042 12.864 -7.557 1.00 61.53 183 THR A N 1
ATOM 1539 C CA . THR A 1 183 ? 8.237 12.015 -7.697 1.00 61.53 183 THR A CA 1
ATOM 1540 C C . THR A 1 183 ? 7.919 10.570 -8.045 1.00 61.53 183 THR A C 1
ATOM 1542 O O . THR A 1 183 ? 8.844 9.774 -8.166 1.00 61.53 183 THR A O 1
ATOM 1545 N N . GLY A 1 184 ? 6.640 10.194 -8.086 1.00 55.75 184 GLY A N 1
ATOM 1546 C CA . GLY A 1 184 ? 6.215 8.819 -8.329 1.00 55.75 184 GLY A CA 1
ATOM 1547 C C . GLY A 1 184 ? 6.506 7.841 -7.186 1.00 55.75 184 GLY A C 1
ATOM 1548 O O . GLY A 1 184 ? 6.057 6.700 -7.239 1.00 55.75 184 GLY A O 1
ATOM 1549 N N . LYS A 1 185 ? 7.241 8.257 -6.145 1.00 64.56 185 LYS A N 1
ATOM 1550 C CA . LYS A 1 185 ? 7.684 7.383 -5.055 1.00 64.56 185 LYS A CA 1
ATOM 1551 C C . LYS A 1 185 ? 6.542 7.050 -4.113 1.00 64.56 185 LYS A C 1
ATOM 1553 O O . LYS A 1 185 ? 5.818 7.940 -3.672 1.00 64.56 185 LYS A O 1
ATOM 1558 N N . ILE A 1 186 ? 6.467 5.785 -3.718 1.00 69.62 186 ILE A N 1
ATOM 1559 C CA . ILE A 1 186 ? 5.502 5.316 -2.734 1.00 69.62 186 ILE A CA 1
ATOM 1560 C C . ILE A 1 186 ? 6.250 4.670 -1.559 1.00 69.62 186 ILE A C 1
ATOM 1562 O O . ILE A 1 186 ? 7.135 3.836 -1.749 1.00 69.62 186 ILE A O 1
ATOM 1566 N N . LYS A 1 187 ? 5.911 5.055 -0.330 1.00 78.38 187 LYS A N 1
ATOM 1567 C CA . LYS A 1 187 ? 6.566 4.621 0.910 1.00 78.38 187 LYS A CA 1
ATOM 1568 C C . LYS A 1 187 ? 5.530 4.083 1.891 1.00 78.38 187 LYS A C 1
ATOM 1570 O O . LYS A 1 187 ? 4.506 4.724 2.108 1.00 78.38 187 LYS A O 1
ATOM 1575 N N . ARG A 1 188 ? 5.811 2.944 2.529 1.00 83.00 188 ARG A N 1
ATOM 1576 C CA . ARG A 1 188 ? 4.998 2.461 3.653 1.00 83.00 188 ARG A CA 1
ATOM 1577 C C . ARG A 1 188 ? 5.159 3.419 4.835 1.00 83.00 188 ARG A C 1
ATOM 1579 O O . ARG A 1 188 ? 6.271 3.645 5.305 1.00 83.00 188 ARG A O 1
ATOM 1586 N N . VAL A 1 189 ? 4.048 3.988 5.277 1.00 86.12 189 VAL A N 1
ATOM 1587 C CA . VAL A 1 189 ? 3.948 4.874 6.444 1.00 86.12 189 VAL A CA 1
ATOM 1588 C C . VAL A 1 189 ? 3.696 4.042 7.695 1.00 86.12 189 VAL A C 1
ATOM 1590 O O . VAL A 1 189 ? 4.285 4.299 8.740 1.00 86.12 189 VAL A O 1
ATOM 1593 N N . MET A 1 190 ? 2.846 3.022 7.580 1.00 86.69 190 MET A N 1
ATOM 1594 C CA . MET A 1 190 ? 2.480 2.158 8.694 1.00 86.69 190 MET A CA 1
ATOM 1595 C C . MET A 1 190 ? 2.122 0.753 8.212 1.00 86.69 190 MET A C 1
ATOM 1597 O O . MET A 1 190 ? 1.657 0.581 7.086 1.00 86.69 190 MET A O 1
ATOM 1601 N N . GLY A 1 191 ? 2.361 -0.249 9.058 1.00 85.00 191 GLY A N 1
ATOM 1602 C CA . GLY A 1 191 ? 1.884 -1.614 8.863 1.00 85.00 191 GLY A CA 1
ATOM 1603 C C . GLY A 1 191 ? 0.657 -1.959 9.701 1.00 85.00 191 GLY A C 1
ATOM 1604 O O . GLY A 1 191 ? 0.286 -1.192 10.579 1.00 85.00 191 GLY A O 1
ATOM 1605 N N . GLY A 1 192 ? 0.055 -3.113 9.423 1.00 84.19 192 GLY A N 1
ATOM 1606 C CA . GLY A 1 192 ? -1.129 -3.617 10.124 1.00 84.19 192 GLY A CA 1
ATOM 1607 C C . GLY A 1 192 ? -2.350 -3.683 9.210 1.00 84.19 192 GLY A C 1
ATOM 1608 O O . GLY A 1 192 ? -2.382 -3.063 8.145 1.00 84.19 192 GLY A O 1
ATOM 1609 N N . ILE A 1 193 ? -3.349 -4.477 9.584 1.00 86.50 193 ILE A N 1
ATOM 1610 C CA . ILE A 1 193 ? -4.607 -4.585 8.834 1.00 86.50 193 ILE A CA 1
ATOM 1611 C C . ILE A 1 193 ? -5.470 -3.375 9.203 1.00 86.50 193 ILE A C 1
ATOM 1613 O O . ILE A 1 193 ? -5.958 -3.287 10.319 1.00 86.50 193 ILE A O 1
ATOM 1617 N N . ILE A 1 194 ? -5.642 -2.419 8.287 1.00 86.19 194 ILE A N 1
ATOM 1618 C CA . ILE A 1 194 ? -6.297 -1.133 8.590 1.00 86.19 194 ILE A CA 1
ATOM 1619 C C . ILE A 1 194 ? -7.806 -1.219 8.359 1.00 86.19 194 ILE A C 1
ATOM 1621 O O . ILE A 1 194 ? -8.276 -0.824 7.300 1.00 86.19 194 ILE A O 1
ATOM 1625 N N . ASP A 1 195 ? -8.578 -1.716 9.319 1.00 82.88 195 ASP A N 1
ATOM 1626 C CA . ASP A 1 195 ? -10.029 -1.939 9.187 1.00 82.88 195 ASP A CA 1
ATOM 1627 C C . ASP A 1 195 ? -10.811 -0.687 8.742 1.00 82.88 195 ASP A C 1
ATOM 1629 O O . ASP A 1 195 ? -11.615 -0.726 7.809 1.00 82.88 195 ASP A O 1
ATOM 1633 N N . ASN A 1 196 ? -10.509 0.465 9.342 1.00 81.06 196 ASN A N 1
ATOM 1634 C CA . ASN A 1 196 ? -11.162 1.738 9.034 1.00 81.06 196 ASN A CA 1
ATOM 1635 C C . ASN A 1 196 ? -10.240 2.919 9.407 1.00 81.06 196 ASN A C 1
ATOM 1637 O O . ASN A 1 196 ? -9.292 2.752 10.175 1.00 81.06 196 ASN A O 1
ATOM 1641 N N . TRP A 1 197 ? -10.486 4.112 8.862 1.00 84.75 197 TRP A N 1
ATOM 1642 C CA . TRP A 1 197 ? -9.698 5.316 9.144 1.00 84.75 197 TRP A CA 1
ATOM 1643 C C . TRP A 1 197 ? -10.472 6.615 8.888 1.00 84.75 197 TRP A C 1
ATOM 1645 O O . TRP A 1 197 ? -11.436 6.651 8.127 1.00 84.75 197 TRP A O 1
ATOM 1655 N N . PHE A 1 198 ? -10.025 7.713 9.492 1.00 79.81 198 PHE A N 1
ATOM 1656 C CA . PHE A 1 198 ? -10.515 9.052 9.171 1.00 79.81 198 PHE A CA 1
ATOM 1657 C C . PHE A 1 198 ? -9.443 10.125 9.387 1.00 79.81 198 PHE A C 1
ATOM 1659 O O . PHE A 1 198 ? -8.462 9.944 10.115 1.00 79.81 198 PHE A O 1
ATOM 1666 N N . ILE A 1 199 ? -9.646 11.276 8.745 1.00 74.12 199 ILE A N 1
ATOM 1667 C CA . ILE A 1 199 ? -8.738 12.422 8.819 1.00 74.12 199 ILE A CA 1
ATOM 1668 C C . ILE A 1 199 ? -9.173 13.347 9.953 1.00 74.12 199 ILE A C 1
ATOM 1670 O O . ILE A 1 199 ? -10.328 13.762 10.006 1.00 74.12 199 ILE A O 1
ATOM 1674 N N . ILE A 1 200 ? -8.242 13.719 10.831 1.00 75.31 200 ILE A N 1
ATOM 1675 C CA . ILE A 1 200 ? -8.499 14.706 11.889 1.00 75.31 200 ILE A CA 1
ATOM 1676 C C . ILE A 1 200 ? -8.140 16.112 11.400 1.00 75.31 200 ILE A C 1
ATOM 1678 O O . ILE A 1 200 ? -8.868 17.078 11.665 1.00 75.31 200 ILE A O 1
ATOM 1682 N N . GLU A 1 201 ? -7.010 16.213 10.690 1.00 69.75 201 GLU A N 1
ATOM 1683 C CA . GLU A 1 201 ? -6.420 17.464 10.213 1.00 69.75 201 GLU A CA 1
ATOM 1684 C C . GLU A 1 201 ? -5.910 17.322 8.777 1.00 69.75 201 GLU A C 1
ATOM 1686 O O . GLU A 1 201 ? -5.174 16.400 8.445 1.00 69.75 201 GLU A O 1
ATOM 1691 N N . ASN A 1 202 ? -6.278 18.261 7.907 1.00 61.59 202 ASN A N 1
ATOM 1692 C CA . ASN A 1 202 ? -5.958 18.174 6.481 1.00 61.59 202 ASN A CA 1
ATOM 1693 C C . ASN A 1 202 ? -4.558 18.697 6.116 1.00 61.59 202 ASN A C 1
ATOM 1695 O O . ASN A 1 202 ? -4.183 18.588 4.951 1.00 61.59 202 ASN A O 1
ATOM 1699 N N . TYR A 1 203 ? -3.766 19.210 7.066 1.00 60.06 203 TYR A N 1
ATOM 1700 C CA . TYR A 1 203 ? -2.483 19.882 6.801 1.00 60.06 203 TYR A CA 1
ATOM 1701 C C . TYR A 1 203 ? -1.345 19.338 7.665 1.00 60.06 203 TYR A C 1
ATOM 1703 O O . TYR A 1 203 ? -1.591 18.800 8.733 1.00 60.06 203 TYR A O 1
ATOM 1711 N N . THR A 1 204 ? -0.106 19.462 7.184 1.00 64.75 204 THR A N 1
ATOM 1712 C CA . THR A 1 204 ? 1.101 18.899 7.810 1.00 64.75 204 THR A CA 1
ATOM 1713 C C . THR A 1 204 ? 1.497 19.667 9.090 1.00 64.75 204 THR A C 1
ATOM 1715 O O . THR A 1 204 ? 1.672 20.883 9.009 1.00 64.75 204 THR A O 1
ATOM 1718 N N . PRO A 1 205 ? 1.732 19.002 10.243 1.00 64.00 205 PRO A N 1
ATOM 1719 C CA . PRO A 1 205 ? 1.657 17.556 10.458 1.00 64.00 205 PRO A CA 1
ATOM 1720 C C . PRO A 1 205 ? 0.208 17.058 10.440 1.00 64.00 205 PRO A C 1
ATOM 1722 O O . PRO A 1 205 ? -0.638 17.561 11.167 1.00 64.00 205 PRO A O 1
ATOM 1725 N N . ARG A 1 206 ? -0.069 16.055 9.605 1.00 79.19 206 ARG A N 1
ATOM 1726 C CA . ARG A 1 206 ? -1.415 15.506 9.451 1.00 79.19 206 ARG A CA 1
ATOM 1727 C C . ARG A 1 206 ? -1.644 14.449 10.510 1.00 79.19 206 ARG A C 1
ATOM 1729 O O . ARG A 1 206 ? -0.864 13.505 10.598 1.00 79.19 206 ARG A O 1
ATOM 1736 N N . LYS A 1 207 ? -2.749 14.568 11.238 1.00 86.62 207 LYS A N 1
ATOM 1737 C CA . LYS A 1 207 ? -3.201 13.537 12.168 1.00 86.62 207 LYS A CA 1
ATOM 1738 C C . LYS A 1 207 ? -4.335 12.729 11.541 1.00 86.62 207 LYS A C 1
ATOM 1740 O O . LYS A 1 207 ? -5.335 13.295 11.090 1.00 86.62 207 LYS A O 1
ATOM 1745 N N . ILE A 1 208 ? -4.165 11.416 11.491 1.00 88.75 208 ILE A N 1
ATOM 1746 C CA . ILE A 1 208 ? -5.211 10.461 11.107 1.00 88.75 208 ILE A CA 1
ATOM 1747 C C . ILE A 1 208 ? -5.533 9.584 12.307 1.00 88.75 208 ILE A C 1
ATOM 1749 O O . ILE A 1 208 ? -4.676 9.383 13.164 1.00 88.75 208 ILE A O 1
ATOM 1753 N N . VAL A 1 209 ? -6.754 9.070 12.370 1.00 91.00 209 VAL A N 1
ATOM 1754 C CA . VAL A 1 209 ? -7.093 7.973 13.278 1.00 91.00 209 VAL A CA 1
ATOM 1755 C C . VAL A 1 209 ? -7.390 6.753 12.445 1.00 91.00 209 VAL A C 1
ATOM 1757 O O . VAL A 1 209 ? -8.056 6.849 11.415 1.00 91.00 209 VAL A O 1
ATOM 1760 N N . VAL A 1 210 ? -6.893 5.616 12.895 1.00 91.50 210 VAL A N 1
ATOM 1761 C CA . VAL A 1 210 ? -7.052 4.335 12.226 1.00 91.50 210 VAL A CA 1
ATOM 1762 C C . VAL A 1 210 ? -7.516 3.301 13.235 1.00 91.50 210 VAL A C 1
ATOM 1764 O O . VAL A 1 210 ? -7.155 3.382 14.406 1.00 91.50 210 VAL A O 1
ATOM 1767 N N . LYS A 1 211 ? -8.281 2.318 12.769 1.00 92.00 211 LYS A N 1
ATOM 1768 C CA . LYS A 1 211 ? -8.447 1.049 13.466 1.00 92.00 211 LYS A CA 1
ATOM 1769 C C . LYS A 1 211 ? -7.543 0.024 12.816 1.00 92.00 211 LYS A C 1
ATOM 1771 O O . LYS A 1 211 ? -7.591 -0.163 11.599 1.00 92.00 211 LYS A O 1
ATOM 1776 N N . ILE A 1 212 ? -6.711 -0.601 13.630 1.00 91.38 212 ILE A N 1
ATOM 1777 C CA . ILE A 1 212 ? -5.759 -1.619 13.215 1.00 91.38 212 ILE A CA 1
ATOM 1778 C C . ILE A 1 212 ? -6.201 -2.943 13.810 1.00 91.38 212 ILE A C 1
ATOM 1780 O O . ILE A 1 212 ? -6.635 -3.006 14.956 1.00 91.38 212 ILE A O 1
ATOM 1784 N N . LEU A 1 213 ? -6.083 -3.989 13.007 1.00 89.31 213 LEU A N 1
ATOM 1785 C CA . LEU A 1 213 ? -6.229 -5.372 13.413 1.00 89.31 213 LEU A CA 1
ATOM 1786 C C . LEU A 1 213 ? -4.863 -6.049 13.282 1.00 89.31 213 LEU A C 1
ATOM 1788 O O . LEU A 1 213 ? -4.156 -5.877 12.280 1.00 89.31 213 LEU A O 1
ATOM 1792 N N . ASP A 1 214 ? -4.512 -6.833 14.288 1.00 87.75 214 ASP A N 1
ATOM 1793 C CA . ASP A 1 214 ? -3.351 -7.713 14.291 1.00 87.75 214 ASP A CA 1
ATOM 1794 C C . ASP A 1 214 ? -3.718 -9.048 14.951 1.00 87.75 214 ASP A C 1
ATOM 1796 O O . ASP A 1 214 ? -4.766 -9.188 15.582 1.00 87.75 214 ASP A O 1
ATOM 1800 N N . GLY A 1 215 ? -2.881 -10.064 14.782 1.00 83.50 215 GLY A N 1
ATOM 1801 C CA . GLY A 1 215 ? -3.119 -11.354 15.406 1.00 83.50 215 GLY A CA 1
ATOM 1802 C C . GLY A 1 215 ? -1.940 -12.303 15.306 1.00 83.50 215 GLY A C 1
ATOM 1803 O O . GLY A 1 215 ? -1.309 -12.459 14.258 1.00 83.50 215 GLY A O 1
ATOM 1804 N N . HIS A 1 216 ? -1.661 -12.993 16.409 1.00 81.56 216 HIS A N 1
ATOM 1805 C CA . HIS A 1 216 ? -0.624 -14.008 16.470 1.00 81.56 216 HIS A CA 1
ATOM 1806 C C . HIS A 1 216 ? -0.968 -15.108 17.477 1.00 81.56 216 HIS A C 1
ATOM 1808 O O . HIS A 1 216 ? -1.490 -14.850 18.555 1.00 81.56 216 HIS A O 1
ATOM 1814 N N . SER A 1 217 ? -0.634 -16.359 17.141 1.00 83.62 217 SER A N 1
ATOM 1815 C CA . SER A 1 217 ? -0.702 -17.501 18.070 1.00 83.62 217 SER A CA 1
ATOM 1816 C C . SER A 1 217 ? -2.057 -17.704 18.775 1.00 83.62 217 SER A C 1
ATOM 1818 O O . SER A 1 217 ? -2.108 -18.073 19.943 1.00 83.62 217 SER A O 1
ATOM 1820 N N . GLY A 1 218 ? -3.166 -17.491 18.059 1.00 81.44 218 GLY A N 1
ATOM 1821 C CA . GLY A 1 218 ? -4.527 -17.657 18.598 1.00 81.44 218 GLY A CA 1
ATOM 1822 C C . GLY A 1 218 ? -5.120 -16.398 19.242 1.00 81.44 218 GLY A C 1
ATOM 1823 O O . GLY A 1 218 ? -6.322 -16.375 19.495 1.00 81.44 218 GLY A O 1
ATOM 1824 N N . LEU A 1 219 ? -4.314 -15.350 19.433 1.00 85.69 219 LEU A N 1
ATOM 1825 C CA . LEU A 1 219 ? -4.737 -14.041 19.925 1.00 85.69 219 LEU A CA 1
ATOM 1826 C C . LEU A 1 219 ? -4.940 -13.061 18.776 1.00 85.69 219 LEU A C 1
ATOM 1828 O O . LEU A 1 219 ? -4.128 -13.005 17.853 1.00 85.69 219 LEU A O 1
ATOM 1832 N N . GLY A 1 220 ? -6.025 -12.303 18.853 1.00 89.25 220 GLY A N 1
ATOM 1833 C CA . GLY A 1 220 ? -6.304 -11.144 18.027 1.00 89.25 220 GLY A CA 1
ATOM 1834 C C . GLY A 1 220 ? -6.164 -9.872 18.852 1.00 89.25 220 GLY A C 1
ATOM 1835 O O . GLY A 1 220 ? -6.450 -9.859 20.049 1.00 89.25 220 GLY A O 1
ATOM 1836 N N . TYR A 1 221 ? -5.722 -8.812 18.193 1.00 91.00 221 TYR A N 1
ATOM 1837 C CA . TYR A 1 221 ? -5.534 -7.488 18.762 1.00 91.00 221 TYR A CA 1
ATOM 1838 C C . TYR A 1 221 ? -6.247 -6.479 17.870 1.00 91.00 221 TYR A C 1
ATOM 1840 O O . TYR A 1 221 ? -6.084 -6.499 16.648 1.00 91.00 221 TYR A O 1
ATOM 1848 N N . GLU A 1 222 ? -7.041 -5.598 18.466 1.00 92.38 222 GLU A N 1
ATOM 1849 C CA . GLU A 1 222 ? -7.596 -4.435 17.776 1.00 92.38 222 GLU A CA 1
ATOM 1850 C C . GLU A 1 222 ? -7.188 -3.175 18.515 1.00 92.38 222 GLU A C 1
ATOM 1852 O O . GLU A 1 222 ? -7.339 -3.087 19.732 1.00 92.38 222 GLU A O 1
ATOM 1857 N N . SER A 1 223 ? -6.725 -2.173 17.781 1.00 93.69 223 SER A N 1
ATOM 1858 C CA . SER A 1 223 ? -6.415 -0.869 18.349 1.00 93.69 223 SER A CA 1
ATOM 1859 C C . SER A 1 223 ? -7.075 0.238 17.543 1.00 93.69 223 SER A C 1
ATOM 1861 O O . SER A 1 223 ? -7.227 0.145 16.325 1.00 93.69 223 SER A O 1
ATOM 1863 N N . ILE A 1 224 ? -7.469 1.312 18.224 1.00 94.56 224 ILE A N 1
ATOM 1864 C CA . ILE A 1 224 ? -7.668 2.610 17.591 1.00 94.56 224 ILE A CA 1
ATOM 1865 C C . ILE A 1 224 ? -6.441 3.456 17.896 1.00 94.56 224 ILE A C 1
ATOM 1867 O O . ILE A 1 224 ? -6.139 3.730 19.058 1.00 94.56 224 ILE A O 1
ATOM 1871 N N . GLU A 1 225 ? -5.754 3.905 16.852 1.00 93.81 225 GLU A N 1
ATOM 1872 C CA . GLU A 1 225 ? -4.526 4.683 16.961 1.00 93.81 225 GLU A CA 1
ATOM 1873 C C . GLU A 1 225 ? -4.659 6.026 16.258 1.00 93.81 225 GLU A C 1
ATOM 1875 O O . GLU A 1 225 ? -5.214 6.116 15.164 1.00 93.81 225 GLU A O 1
ATOM 1880 N N . SER A 1 226 ? -4.102 7.078 16.858 1.00 92.31 226 SER A N 1
ATOM 1881 C CA . SER A 1 226 ? -3.831 8.321 16.146 1.00 92.31 226 SER A CA 1
ATOM 1882 C C . SER A 1 226 ? -2.399 8.329 15.628 1.00 92.31 226 SER A C 1
ATOM 1884 O O . SER A 1 226 ? -1.467 8.133 16.409 1.00 92.31 226 SER A O 1
ATOM 1886 N N . ILE A 1 227 ? -2.231 8.614 14.342 1.00 90.69 227 ILE A N 1
ATOM 1887 C CA . ILE A 1 227 ? -0.935 8.647 13.667 1.00 90.69 227 ILE A CA 1
ATOM 1888 C C . ILE A 1 227 ? -0.654 10.072 13.211 1.00 90.69 227 ILE A C 1
ATOM 1890 O O . ILE A 1 227 ? -1.481 10.683 12.525 1.00 90.69 227 ILE A O 1
ATOM 1894 N N . THR A 1 228 ? 0.528 10.579 13.547 1.00 89.31 228 THR A N 1
ATOM 1895 C CA . THR A 1 228 ? 1.019 11.878 13.089 1.00 89.31 228 THR A CA 1
ATOM 1896 C C . THR A 1 228 ? 1.985 11.682 11.926 1.00 89.31 228 THR A C 1
ATOM 1898 O O . THR A 1 228 ? 3.069 11.110 12.069 1.00 89.31 228 THR A O 1
ATOM 1901 N N . ILE A 1 229 ? 1.615 12.215 10.765 1.00 84.56 229 ILE A N 1
ATOM 1902 C CA . ILE A 1 229 ? 2.408 12.166 9.540 1.00 84.56 229 ILE A CA 1
ATOM 1903 C C . ILE A 1 229 ? 3.001 13.547 9.275 1.00 84.56 229 ILE A C 1
ATOM 1905 O O . ILE A 1 229 ? 2.277 14.523 9.057 1.00 84.56 229 ILE A O 1
ATOM 1909 N N . LYS A 1 230 ? 4.331 13.630 9.240 1.00 85.44 230 LYS A N 1
ATOM 1910 C CA . LYS A 1 230 ? 5.071 14.856 8.929 1.00 85.44 230 LYS A CA 1
ATOM 1911 C C . LYS A 1 230 ? 6.099 14.568 7.850 1.00 85.44 230 LYS A C 1
ATOM 1913 O O . LYS A 1 230 ? 6.795 13.564 7.915 1.00 85.44 230 LYS A O 1
ATOM 1918 N N . ASN A 1 231 ? 6.198 15.455 6.860 1.00 81.12 231 ASN A N 1
ATOM 1919 C CA . ASN A 1 231 ? 7.112 15.294 5.724 1.00 81.12 231 ASN A CA 1
ATOM 1920 C C . ASN A 1 231 ? 6.992 13.912 5.060 1.00 81.12 231 ASN A C 1
ATOM 1922 O O . ASN A 1 231 ? 7.997 13.319 4.679 1.00 81.12 231 ASN A O 1
ATOM 1926 N N . ASN A 1 232 ? 5.762 13.404 4.938 1.00 73.44 232 ASN A N 1
ATOM 1927 C CA . ASN A 1 232 ? 5.462 12.116 4.311 1.00 73.44 232 ASN A CA 1
ATOM 1928 C C . ASN A 1 232 ? 5.993 10.884 5.064 1.00 73.44 232 ASN A C 1
ATOM 1930 O O . ASN A 1 232 ? 6.089 9.791 4.503 1.00 73.44 232 ASN A O 1
ATOM 1934 N N . GLU A 1 233 ? 6.318 11.051 6.343 1.00 81.19 233 GLU A N 1
ATOM 1935 C CA . GLU A 1 233 ? 6.771 9.984 7.223 1.00 81.19 233 GLU A CA 1
ATOM 1936 C C . GLU A 1 233 ? 5.877 9.894 8.449 1.00 81.19 233 GLU A C 1
ATOM 1938 O O . GLU A 1 233 ? 5.358 10.901 8.937 1.00 81.19 233 GLU A O 1
ATOM 1943 N N . ASN A 1 234 ? 5.713 8.673 8.950 1.00 86.50 234 ASN A N 1
ATOM 1944 C CA . ASN A 1 234 ? 5.143 8.469 10.266 1.00 86.50 234 ASN A CA 1
ATOM 1945 C C . ASN A 1 234 ? 6.131 8.985 11.316 1.00 86.50 234 ASN A C 1
ATOM 1947 O O . ASN A 1 234 ? 7.283 8.555 11.348 1.00 86.50 234 ASN A O 1
ATOM 1951 N N . THR A 1 235 ? 5.672 9.916 12.144 1.00 90.00 235 THR A N 1
ATOM 1952 C CA . THR A 1 235 ? 6.484 10.535 13.196 1.00 90.00 235 THR A CA 1
ATOM 1953 C C . THR A 1 235 ? 6.007 10.207 14.602 1.00 90.00 235 THR A C 1
ATOM 1955 O O . THR A 1 235 ? 6.778 10.373 15.543 1.00 90.00 235 THR A O 1
ATOM 1958 N N . GLU A 1 236 ? 4.771 9.736 14.755 1.00 90.62 236 GLU A N 1
ATOM 1959 C CA . GLU A 1 236 ? 4.183 9.416 16.051 1.00 90.62 236 GLU A CA 1
ATOM 1960 C C . GLU A 1 236 ? 2.995 8.473 15.861 1.00 90.62 236 GLU A C 1
ATOM 1962 O O . GLU A 1 236 ? 2.106 8.760 15.059 1.00 90.62 236 GLU A O 1
ATOM 1967 N N . ASN A 1 237 ? 2.958 7.408 16.660 1.00 91.88 237 ASN A N 1
ATOM 1968 C CA . ASN A 1 237 ? 1.790 6.555 16.836 1.00 91.88 237 ASN A CA 1
ATOM 1969 C C . ASN A 1 237 ? 1.341 6.653 18.286 1.00 91.88 237 ASN A C 1
ATOM 1971 O O . ASN A 1 237 ? 2.146 6.468 19.201 1.00 91.88 237 ASN A O 1
ATOM 1975 N N . LYS A 1 238 ? 0.053 6.905 18.492 1.00 92.56 238 LYS A N 1
ATOM 1976 C CA . LYS A 1 238 ? -0.557 6.888 19.813 1.00 92.56 238 LYS A CA 1
ATOM 1977 C C . LYS A 1 238 ? -1.755 5.952 19.821 1.00 92.56 238 LYS A C 1
ATOM 1979 O O . LYS A 1 238 ? -2.746 6.224 19.150 1.00 92.56 238 LYS A O 1
ATOM 1984 N N . VAL A 1 239 ? -1.694 4.938 20.674 1.00 94.25 239 VAL A N 1
ATOM 1985 C CA . VAL A 1 239 ? -2.830 4.070 20.994 1.00 94.25 239 VAL A CA 1
ATOM 1986 C C . VAL A 1 239 ? -3.845 4.842 21.842 1.00 94.25 239 VAL A C 1
ATOM 1988 O O . VAL A 1 239 ? -3.506 5.393 22.890 1.00 94.25 239 VAL A O 1
ATOM 1991 N N . ILE A 1 240 ? -5.083 4.929 21.354 1.00 94.56 240 ILE A N 1
ATOM 1992 C CA . ILE A 1 240 ? -6.229 5.533 22.052 1.00 94.56 240 ILE A CA 1
ATOM 1993 C C . ILE A 1 240 ? -6.972 4.463 22.849 1.00 94.56 240 ILE A C 1
ATOM 1995 O O . ILE A 1 240 ? -7.312 4.677 24.012 1.00 94.56 240 ILE A O 1
ATOM 1999 N N . LEU A 1 241 ? -7.239 3.331 22.204 1.00 94.62 241 LEU A N 1
ATOM 2000 C CA . LEU A 1 241 ? -7.912 2.175 22.777 1.00 94.62 241 LEU A CA 1
ATOM 2001 C C . LEU A 1 241 ? -7.298 0.923 22.163 1.00 94.62 241 LEU A C 1
ATOM 2003 O O . LEU A 1 241 ? -7.015 0.918 20.968 1.00 94.62 241 LEU A O 1
ATOM 2007 N N . GLU A 1 242 ? -7.119 -0.115 22.964 1.00 94.38 242 GLU A N 1
ATOM 2008 C CA . GLU A 1 242 ? -6.641 -1.421 22.527 1.00 94.38 242 GLU A CA 1
ATOM 2009 C C . GLU A 1 242 ? -7.485 -2.503 23.192 1.00 94.38 242 GLU A C 1
ATOM 2011 O O . GLU A 1 242 ? -7.944 -2.336 24.326 1.00 94.38 242 GLU A O 1
ATOM 2016 N N . ALA A 1 243 ? -7.711 -3.585 22.462 1.00 92.19 243 ALA A N 1
ATOM 2017 C CA . ALA A 1 243 ? -8.484 -4.724 22.897 1.00 92.19 243 ALA A CA 1
ATOM 2018 C C . ALA A 1 243 ? -7.829 -6.017 22.413 1.00 92.19 243 ALA A C 1
ATOM 2020 O O . ALA A 1 243 ? -7.427 -6.125 21.255 1.00 92.19 243 ALA A O 1
ATOM 2021 N N . GLU A 1 244 ? -7.761 -7.004 23.299 1.00 92.12 244 GLU A N 1
ATOM 2022 C CA . GLU A 1 244 ? -7.291 -8.352 22.987 1.00 92.12 244 GLU A CA 1
ATOM 2023 C C . GLU A 1 244 ? -8.481 -9.309 22.924 1.00 92.12 244 GLU A C 1
ATOM 2025 O O . GLU A 1 244 ? -9.436 -9.165 23.685 1.00 92.12 244 GLU A O 1
ATOM 2030 N N . TYR A 1 245 ? -8.431 -10.322 22.066 1.00 88.88 245 TYR A N 1
ATOM 2031 C CA . TYR A 1 245 ? -9.461 -11.356 21.999 1.00 88.88 245 TYR A CA 1
ATOM 2032 C C . TYR A 1 245 ? -8.890 -12.707 21.563 1.00 88.88 245 TYR A C 1
ATOM 2034 O O . TYR A 1 245 ? -7.876 -12.777 20.874 1.00 88.88 245 TYR A O 1
ATOM 2042 N N . ASP A 1 246 ? -9.543 -13.813 21.932 1.00 85.94 246 ASP A N 1
ATOM 2043 C CA . ASP A 1 246 ? -9.239 -15.117 21.329 1.00 85.94 246 ASP A CA 1
ATOM 2044 C C . ASP A 1 246 ? -9.866 -15.175 19.928 1.00 85.94 246 ASP A C 1
ATOM 2046 O O . ASP A 1 246 ? -11.071 -14.976 19.763 1.00 85.94 246 ASP A O 1
ATOM 2050 N N . MET A 1 247 ? -9.056 -15.461 18.906 1.00 82.56 247 MET A N 1
ATOM 2051 C CA . MET A 1 247 ? -9.493 -15.418 17.504 1.00 82.56 247 MET A CA 1
ATOM 2052 C C . MET A 1 247 ? -10.566 -16.458 17.143 1.00 82.56 247 MET A C 1
ATOM 2054 O O . MET A 1 247 ? -11.235 -16.297 16.125 1.00 82.56 247 MET A O 1
ATOM 2058 N N . GLU A 1 248 ? -10.744 -17.529 17.924 1.00 81.06 248 GLU A N 1
ATOM 2059 C CA . GLU A 1 248 ? -11.804 -18.516 17.664 1.00 81.06 248 GLU A CA 1
ATOM 2060 C C . GLU A 1 248 ? -13.170 -18.033 18.152 1.00 81.06 248 GLU A C 1
ATOM 2062 O O . GLU A 1 248 ? -14.197 -18.469 17.633 1.00 81.06 248 GLU A O 1
ATOM 2067 N N . SER A 1 249 ? -13.196 -17.161 19.161 1.00 79.25 249 SER A N 1
ATOM 2068 C CA . SER A 1 249 ? -14.431 -16.769 19.851 1.00 79.25 249 SER A CA 1
ATOM 2069 C C . SER A 1 249 ? -14.742 -15.277 19.844 1.00 79.25 249 SER A C 1
ATOM 2071 O O . SER A 1 249 ? -15.860 -14.902 20.196 1.00 79.25 249 SER A O 1
ATOM 2073 N N . GLY A 1 250 ? -13.770 -14.430 19.499 1.00 76.31 250 GLY A N 1
ATOM 2074 C CA . GLY A 1 250 ? -13.858 -12.975 19.629 1.00 76.31 250 GLY A CA 1
ATOM 2075 C C . GLY A 1 250 ? -13.876 -12.471 21.078 1.00 76.31 250 GLY A C 1
ATOM 2076 O O . GLY A 1 250 ? -14.032 -11.276 21.294 1.00 76.31 250 GLY A O 1
ATOM 2077 N N . LEU A 1 251 ? -13.756 -13.361 22.070 1.00 80.31 251 LEU A N 1
ATOM 2078 C CA . LEU A 1 251 ? -13.956 -13.081 23.495 1.00 80.31 251 LEU A CA 1
ATOM 2079 C C . LEU A 1 251 ? -13.035 -13.977 24.360 1.00 80.31 251 LEU A C 1
ATOM 2081 O O . LEU A 1 251 ? -11.989 -14.416 23.897 1.00 80.31 251 LEU A O 1
ATOM 2085 N N . CYS A 1 252 ? -13.373 -14.249 25.626 1.00 86.62 252 CYS A N 1
ATOM 2086 C CA . CYS A 1 252 ? -12.503 -14.940 26.592 1.00 86.62 252 CYS A CA 1
ATOM 2087 C C . CYS A 1 252 ? -12.343 -16.467 26.398 1.00 86.62 252 CYS A C 1
ATOM 2089 O O . CYS A 1 252 ? -12.004 -17.172 27.357 1.00 86.62 252 CYS A O 1
ATOM 2091 N N . ASN A 1 253 ? -12.624 -17.049 25.228 1.00 81.69 253 ASN A N 1
ATOM 2092 C CA . ASN A 1 253 ? -12.432 -18.497 25.075 1.00 81.69 253 ASN A CA 1
ATOM 2093 C C . ASN A 1 253 ? -10.943 -18.848 25.221 1.00 81.69 253 ASN A C 1
ATOM 2095 O O . ASN A 1 253 ? -10.092 -18.144 24.700 1.00 81.69 253 ASN A O 1
ATOM 2099 N N . ARG A 1 254 ? -10.615 -19.900 25.983 1.00 75.88 254 ARG A N 1
ATOM 2100 C CA . ARG A 1 254 ? -9.226 -20.276 26.344 1.00 75.88 254 ARG A CA 1
ATOM 2101 C C . ARG A 1 254 ? -8.378 -19.154 26.976 1.00 75.88 254 ARG A C 1
ATOM 2103 O O . ARG A 1 254 ? -7.158 -19.295 27.043 1.00 75.88 254 ARG A O 1
ATOM 2110 N N . ALA A 1 255 ? -9.004 -18.102 27.507 1.00 70.62 255 ALA A N 1
ATOM 2111 C CA . ALA A 1 255 ? -8.323 -16.956 28.110 1.00 70.62 255 ALA A CA 1
ATOM 2112 C C . ALA A 1 255 ? -7.273 -17.351 29.165 1.00 70.62 255 ALA A C 1
ATOM 2114 O O . ALA A 1 255 ? -6.193 -16.775 29.192 1.00 70.62 255 ALA A O 1
ATOM 2115 N N . GLU A 1 256 ? -7.533 -18.392 29.965 1.00 69.81 256 GLU A N 1
ATOM 2116 C CA . GLU A 1 256 ? -6.591 -18.912 30.970 1.00 69.81 256 GLU A CA 1
ATOM 2117 C C . GLU A 1 256 ? -5.281 -19.444 30.364 1.00 69.81 256 GLU A C 1
ATOM 2119 O O . GLU A 1 256 ? -4.214 -19.251 30.940 1.00 69.81 256 GLU A O 1
ATOM 2124 N N . ILE A 1 257 ? -5.349 -20.096 29.197 1.00 78.19 257 ILE A N 1
ATOM 2125 C CA . ILE A 1 257 ? -4.175 -20.637 28.490 1.00 78.19 257 ILE A CA 1
ATOM 2126 C C . ILE A 1 257 ? -3.361 -19.497 27.867 1.00 78.19 257 ILE A C 1
ATOM 2128 O O . ILE A 1 257 ? -2.140 -19.591 27.759 1.00 78.19 257 ILE A O 1
ATOM 2132 N N . LEU A 1 258 ? -4.048 -18.426 27.470 1.00 79.00 258 LEU A N 1
ATOM 2133 C CA . LEU A 1 258 ? -3.471 -17.276 26.780 1.00 79.00 258 LEU A CA 1
ATOM 2134 C C . LEU A 1 258 ? -3.110 -16.114 27.724 1.00 79.00 258 LEU A C 1
ATOM 2136 O O . LEU A 1 258 ? -2.518 -15.137 27.281 1.00 79.00 258 LEU A O 1
ATOM 2140 N N . GLY A 1 259 ? -3.431 -16.213 29.019 1.00 82.31 259 GLY A N 1
ATOM 2141 C CA . GLY A 1 259 ? -3.159 -15.176 30.020 1.00 82.31 259 GLY A CA 1
ATOM 2142 C C . GLY A 1 259 ? -4.068 -13.941 29.946 1.00 82.31 259 G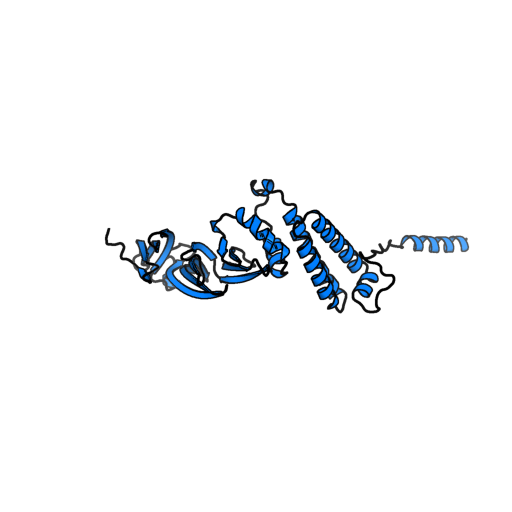LY A C 1
ATOM 2143 O O . GLY A 1 259 ? -3.751 -12.925 30.562 1.00 82.31 259 GLY A O 1
ATOM 2144 N N . ILE A 1 260 ? -5.194 -14.013 29.229 1.00 83.38 260 ILE A N 1
ATOM 2145 C CA . ILE A 1 260 ? -6.123 -12.889 29.052 1.00 83.38 260 ILE A CA 1
ATOM 2146 C C . ILE A 1 260 ? -7.023 -12.763 30.288 1.00 83.38 260 ILE A C 1
ATOM 2148 O O . ILE A 1 260 ? -7.720 -13.704 30.667 1.00 83.38 260 ILE A O 1
ATOM 2152 N N . ILE A 1 261 ? -7.054 -11.585 30.910 1.00 88.31 261 ILE A N 1
ATOM 2153 C CA . ILE A 1 261 ? -7.945 -11.301 32.055 1.00 88.31 261 ILE A CA 1
ATOM 2154 C C . ILE A 1 261 ? -9.229 -10.602 31.588 1.00 88.31 261 ILE A C 1
ATOM 2156 O O . ILE A 1 261 ? -10.302 -10.796 32.166 1.00 88.31 261 ILE A O 1
ATOM 2160 N N . LYS A 1 262 ? -9.125 -9.810 30.520 1.00 90.50 262 LYS A N 1
ATOM 2161 C CA . LYS A 1 262 ? -10.228 -9.112 29.866 1.00 90.50 262 LYS A CA 1
ATOM 2162 C C . LYS A 1 262 ? -10.073 -9.252 28.362 1.00 90.50 262 LYS A C 1
ATOM 2164 O O . LYS A 1 262 ? -9.012 -8.918 27.847 1.00 90.50 262 LYS A O 1
ATOM 2169 N N . ALA A 1 263 ? -11.109 -9.736 27.692 1.00 90.81 263 ALA A N 1
ATOM 2170 C CA . ALA A 1 263 ? -11.157 -9.774 26.237 1.00 90.81 263 ALA A CA 1
ATOM 2171 C C . ALA A 1 263 ? -12.110 -8.695 25.727 1.00 90.81 263 ALA A C 1
ATOM 2173 O O . ALA A 1 263 ? -13.085 -8.377 26.404 1.00 90.81 263 ALA A O 1
ATOM 2174 N N . GLY A 1 264 ? -11.882 -8.155 24.539 1.00 90.31 264 GLY A N 1
ATOM 2175 C CA . GLY A 1 264 ? -12.778 -7.169 23.964 1.00 90.31 264 GLY A CA 1
ATOM 2176 C C . GLY A 1 264 ? -12.651 -7.014 22.460 1.00 90.31 264 GLY A C 1
ATOM 2177 O O . GLY A 1 264 ? -11.704 -7.486 21.838 1.00 90.31 264 GLY A O 1
ATOM 2178 N N . ASN A 1 265 ? -13.632 -6.330 21.889 1.00 90.38 265 ASN A N 1
ATOM 2179 C CA . ASN A 1 265 ? -13.710 -6.034 20.467 1.00 90.38 265 ASN A CA 1
ATOM 2180 C C . ASN A 1 265 ? -14.175 -4.589 20.259 1.00 90.38 265 ASN A C 1
ATOM 2182 O O . ASN A 1 265 ? -15.067 -4.101 20.962 1.00 90.38 265 ASN A O 1
ATOM 2186 N N . ILE A 1 266 ? -13.567 -3.907 19.288 1.00 92.38 266 ILE A N 1
ATOM 2187 C CA . ILE A 1 266 ? -13.950 -2.558 18.884 1.00 92.38 266 ILE A CA 1
ATOM 2188 C C . ILE A 1 266 ? -14.933 -2.699 17.719 1.00 92.38 266 ILE A C 1
ATOM 2190 O O . ILE A 1 266 ? -14.524 -2.756 16.558 1.00 92.38 266 ILE A O 1
ATOM 2194 N N . GLU A 1 267 ? -16.232 -2.748 18.014 1.00 90.25 267 GLU A N 1
ATOM 2195 C CA . GLU A 1 267 ? -17.257 -3.018 16.994 1.00 90.25 267 GLU A CA 1
ATOM 2196 C C . GLU A 1 267 ? -17.262 -1.953 15.897 1.00 90.25 267 GLU A C 1
ATOM 2198 O O . GLU A 1 267 ? -17.274 -2.266 14.709 1.00 90.25 267 GLU A O 1
ATOM 2203 N N . ASP A 1 268 ? -17.251 -0.684 16.307 1.00 87.38 268 ASP A N 1
ATOM 2204 C CA . ASP A 1 268 ? -17.308 0.453 15.398 1.00 87.38 268 ASP A CA 1
ATOM 2205 C C . ASP A 1 268 ? -16.761 1.718 16.063 1.00 87.38 268 ASP A C 1
ATOM 2207 O O . ASP A 1 268 ? -16.753 1.859 17.293 1.00 87.38 268 ASP A O 1
ATOM 2211 N N . PHE A 1 269 ? -16.335 2.668 15.239 1.00 90.44 269 PHE A N 1
ATOM 2212 C CA . PHE A 1 269 ? -15.986 4.000 15.683 1.00 90.44 269 PHE A CA 1
ATOM 2213 C C . PHE A 1 269 ? -16.334 5.063 14.642 1.00 90.44 269 PHE A C 1
ATOM 2215 O O . PHE A 1 269 ? -16.064 4.945 13.449 1.00 90.44 269 PHE A O 1
ATOM 2222 N N . GLU A 1 270 ? -16.888 6.164 15.133 1.00 90.38 270 GLU A N 1
ATOM 2223 C CA . GLU A 1 270 ? -17.318 7.296 14.325 1.00 90.38 270 GLU A CA 1
ATOM 2224 C C . GLU A 1 270 ? -16.577 8.563 14.733 1.00 90.38 270 GLU A C 1
ATOM 2226 O O . GLU A 1 270 ? -16.360 8.838 15.918 1.00 90.38 270 GLU A O 1
ATOM 2231 N N . TYR A 1 271 ? -16.284 9.405 13.749 1.00 89.19 271 TYR A N 1
ATOM 2232 C CA . TYR A 1 271 ? -15.678 10.706 13.976 1.00 89.19 271 TYR A CA 1
ATOM 2233 C C . TYR A 1 271 ? -16.679 11.845 13.768 1.00 89.19 271 TYR A C 1
ATOM 2235 O O . TYR A 1 271 ? -17.159 12.086 12.662 1.00 89.19 271 TYR A O 1
ATOM 2243 N N . ASP A 1 272 ? -16.963 12.592 14.836 1.00 88.94 272 ASP A N 1
ATOM 2244 C CA . ASP A 1 272 ? -17.662 13.875 14.760 1.00 88.94 272 ASP A CA 1
ATOM 2245 C C . ASP A 1 272 ? -16.635 14.974 14.458 1.00 88.94 272 ASP A C 1
ATOM 2247 O O . ASP A 1 272 ? -15.999 15.522 15.363 1.00 88.94 272 ASP A O 1
ATOM 2251 N N . GLU A 1 273 ? -16.468 15.298 13.175 1.00 84.06 273 GLU A N 1
ATOM 2252 C CA . GLU A 1 273 ? -15.494 16.295 12.716 1.00 84.06 273 GLU A CA 1
ATOM 2253 C C . GLU A 1 273 ? -15.742 17.688 13.314 1.00 84.06 273 GLU A C 1
ATOM 2255 O O . GLU A 1 273 ? -14.793 18.406 13.637 1.00 84.06 273 GLU A O 1
ATOM 2260 N N . THR A 1 274 ? -17.009 18.063 13.517 1.00 86.38 274 THR A N 1
ATOM 2261 C CA . THR A 1 274 ? -17.376 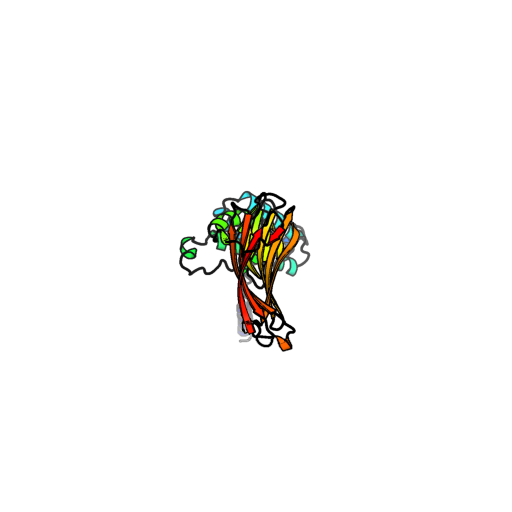19.387 14.042 1.00 86.38 274 THR A CA 1
ATOM 2262 C C . THR A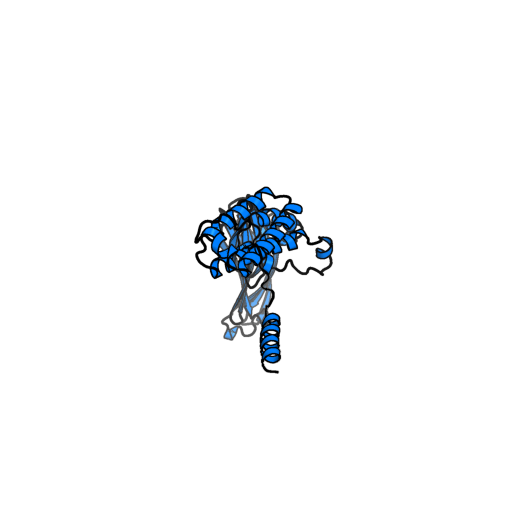 1 274 ? -16.929 19.534 15.492 1.00 86.38 274 THR A C 1
ATOM 2264 O O . THR A 1 274 ? -16.356 20.555 15.878 1.00 86.38 274 THR A O 1
ATOM 2267 N N . LYS A 1 275 ? -17.163 18.501 16.307 1.00 89.19 275 LYS A N 1
ATOM 2268 C CA . LYS A 1 275 ? -16.790 18.508 17.728 1.00 89.19 275 LYS A CA 1
ATOM 2269 C C . LYS A 1 275 ? -15.380 17.994 17.987 1.00 89.19 275 LYS A C 1
ATOM 2271 O O . LYS A 1 275 ? -14.876 18.183 19.088 1.00 89.19 275 LYS A O 1
ATOM 2276 N N . LYS A 1 276 ? -14.746 17.381 16.984 1.00 89.50 276 LYS A N 1
ATOM 2277 C CA . LYS A 1 276 ? -13.464 16.675 17.100 1.00 89.50 276 LYS A CA 1
ATOM 2278 C C . LYS A 1 276 ? -13.525 15.558 18.151 1.00 89.50 276 LYS A C 1
ATOM 2280 O O . LYS A 1 276 ? -12.592 15.375 18.928 1.00 89.50 276 LYS A O 1
ATOM 2285 N N . LEU A 1 277 ? -14.641 14.825 18.164 1.00 92.25 277 LEU A N 1
ATOM 2286 C CA . LEU A 1 277 ? -14.881 13.711 19.082 1.00 92.25 277 LEU A CA 1
ATOM 2287 C C . LEU A 1 277 ? -14.902 12.391 18.322 1.00 92.25 277 LEU A C 1
ATOM 2289 O O . LEU A 1 277 ? -15.548 12.279 17.283 1.00 92.25 277 LEU A O 1
ATOM 2293 N N . LEU A 1 278 ? -14.239 11.395 18.886 1.00 93.12 278 LEU A N 1
ATOM 2294 C CA . LEU A 1 278 ? -14.288 10.015 18.438 1.00 93.12 278 LEU A CA 1
ATOM 2295 C C . LEU A 1 278 ? -15.275 9.256 19.329 1.00 93.12 278 LEU A C 1
ATOM 2297 O O . LEU A 1 278 ? -15.110 9.223 20.546 1.00 93.12 278 LEU A O 1
ATOM 2301 N N . LYS A 1 279 ? -16.318 8.679 18.739 1.00 93.94 279 LYS A N 1
ATOM 2302 C CA . LYS A 1 279 ? -17.255 7.792 19.434 1.00 93.94 279 LYS A CA 1
ATOM 2303 C C . LYS A 1 279 ? -16.861 6.359 19.132 1.00 93.94 279 LYS A C 1
ATOM 2305 O O . LYS A 1 279 ? -16.637 6.049 17.970 1.00 93.94 279 LYS A O 1
ATOM 2310 N N . ILE A 1 280 ? -16.794 5.513 20.147 1.00 94.12 280 ILE A N 1
ATOM 2311 C CA . ILE A 1 280 ? -16.341 4.129 20.012 1.00 94.12 280 ILE A CA 1
ATOM 2312 C C . ILE A 1 280 ? -17.378 3.228 20.671 1.00 94.12 280 ILE A C 1
ATOM 2314 O O . ILE A 1 280 ? -17.733 3.447 21.832 1.00 94.12 280 ILE A O 1
ATOM 2318 N N . ASN A 1 281 ? -17.861 2.234 19.932 1.00 93.38 281 ASN A N 1
ATOM 2319 C CA . ASN A 1 281 ? -18.637 1.132 20.484 1.00 93.38 281 ASN A CA 1
ATOM 2320 C C . ASN A 1 281 ? -17.656 0.011 20.829 1.00 93.38 281 ASN A C 1
ATOM 2322 O O . ASN A 1 281 ? -16.969 -0.511 19.953 1.00 93.38 281 ASN A O 1
ATOM 2326 N N . PHE A 1 282 ? -17.554 -0.303 22.115 1.00 93.38 282 PHE A N 1
ATOM 2327 C CA . PHE A 1 282 ? -16.581 -1.245 22.643 1.00 93.38 282 PHE A CA 1
ATOM 2328 C C . PHE A 1 282 ? -17.290 -2.333 23.440 1.00 93.38 282 PHE A C 1
ATOM 2330 O O . PHE A 1 282 ? -18.099 -2.038 24.321 1.00 93.38 282 PHE A O 1
ATOM 2337 N N . ILE A 1 283 ? -16.986 -3.591 23.139 1.00 92.38 283 ILE A N 1
ATOM 2338 C CA . ILE A 1 283 ? -17.433 -4.734 23.929 1.00 92.38 283 ILE A CA 1
ATOM 2339 C C . ILE A 1 283 ? -16.248 -5.220 24.745 1.00 92.38 283 ILE A C 1
ATOM 2341 O O . ILE A 1 283 ? -15.199 -5.513 24.185 1.00 92.38 283 ILE A O 1
ATOM 2345 N N . GLU A 1 284 ? -16.438 -5.360 26.053 1.00 92.38 284 GLU A N 1
ATOM 2346 C CA . GLU A 1 284 ? -15.469 -5.981 26.953 1.00 92.38 284 GLU A CA 1
ATOM 2347 C C . GLU A 1 284 ? -16.122 -7.159 27.680 1.00 92.38 284 GLU A C 1
ATOM 2349 O O . GLU A 1 284 ? -17.286 -7.102 28.083 1.00 92.38 284 GLU A O 1
ATOM 2354 N N . GLN A 1 285 ? -15.366 -8.230 27.879 1.00 92.62 285 GLN A N 1
ATOM 2355 C CA . GLN A 1 285 ? -15.711 -9.355 28.724 1.00 92.62 285 GLN A CA 1
ATOM 2356 C C . GLN A 1 285 ? -14.646 -9.538 29.805 1.00 92.62 285 GLN A C 1
ATOM 2358 O O . GLN A 1 285 ? -13.468 -9.726 29.511 1.00 92.62 285 GLN A O 1
ATOM 2363 N N . ASP A 1 286 ? -15.079 -9.566 31.063 1.00 91.19 286 ASP A N 1
ATOM 2364 C CA . ASP A 1 286 ? -14.247 -10.022 32.177 1.00 91.19 286 ASP A CA 1
ATOM 2365 C C . ASP A 1 286 ? -14.156 -11.552 32.131 1.00 91.19 286 ASP A C 1
ATOM 2367 O O . ASP A 1 286 ? -15.158 -12.259 32.289 1.00 91.19 286 ASP A O 1
ATOM 2371 N N . CYS A 1 287 ? -12.953 -12.080 31.905 1.00 89.06 287 CYS A N 1
ATOM 2372 C CA . CYS A 1 287 ? -12.749 -13.511 31.710 1.00 89.06 287 CYS A CA 1
ATOM 2373 C C . CYS A 1 287 ? -12.948 -14.325 32.997 1.00 89.06 287 CYS A C 1
ATOM 2375 O O . CYS A 1 287 ? -13.242 -15.518 32.924 1.00 89.06 287 CYS A O 1
ATOM 2377 N N . SER A 1 288 ? -12.885 -13.684 34.169 1.00 87.69 288 SER A N 1
ATOM 2378 C CA . SER A 1 288 ? -13.025 -14.342 35.475 1.00 87.69 288 SER A CA 1
ATOM 2379 C C . SER A 1 288 ? -14.474 -14.719 35.782 1.00 87.69 288 SER A C 1
ATOM 2381 O O . SER A 1 288 ? -14.745 -15.738 36.415 1.00 87.69 288 SER A O 1
ATOM 2383 N N . ASN A 1 289 ? -15.426 -13.886 35.356 1.00 90.12 289 ASN A N 1
ATOM 2384 C CA . ASN A 1 289 ? -16.857 -14.069 35.631 1.00 90.12 289 ASN A CA 1
ATOM 2385 C C . ASN A 1 289 ? -17.716 -14.151 34.356 1.00 90.12 289 ASN A C 1
ATOM 2387 O O . ASN A 1 289 ? -18.937 -14.290 34.448 1.00 90.12 289 ASN A O 1
ATOM 2391 N N . LYS A 1 290 ? -17.082 -14.083 33.178 1.00 87.69 290 LYS A N 1
ATOM 2392 C CA . LYS A 1 290 ? -17.692 -14.090 31.839 1.00 87.69 290 LYS A CA 1
ATOM 2393 C C . LYS A 1 290 ? -18.707 -12.973 31.603 1.00 87.69 290 LYS A C 1
ATOM 2395 O O . LYS A 1 290 ? -19.477 -13.047 30.642 1.00 87.69 290 LYS A O 1
ATOM 2400 N N . LYS A 1 291 ? -18.731 -11.944 32.452 1.00 92.69 291 LYS A N 1
ATOM 2401 C CA . LYS A 1 291 ? -19.655 -10.822 32.324 1.00 92.69 291 LYS A CA 1
ATOM 2402 C C . LYS A 1 291 ? -19.230 -9.959 31.147 1.00 92.69 291 LYS A C 1
ATOM 2404 O O . LYS A 1 291 ? -18.081 -9.542 31.074 1.00 92.69 291 LYS A O 1
ATOM 2409 N N . ILE A 1 292 ? -20.187 -9.676 30.272 1.00 92.44 292 ILE A N 1
ATOM 2410 C CA . ILE A 1 292 ? -20.005 -8.801 29.117 1.00 92.44 292 ILE A CA 1
ATOM 2411 C C . ILE A 1 292 ? -20.547 -7.411 29.457 1.00 92.44 292 ILE A C 1
ATOM 2413 O O . ILE A 1 292 ? -21.626 -7.278 30.046 1.00 92.44 292 ILE A O 1
ATOM 2417 N N . SER A 1 293 ? -19.803 -6.382 29.076 1.00 92.19 293 SER A N 1
ATOM 2418 C CA . SER A 1 293 ? -20.197 -4.979 29.110 1.00 92.19 293 SER A CA 1
ATOM 2419 C C . SER A 1 293 ? -20.080 -4.374 27.720 1.00 92.19 293 SER A C 1
ATOM 2421 O O . SER A 1 293 ? -19.052 -4.499 27.065 1.00 92.19 293 SER A O 1
ATOM 2423 N N . ASN A 1 294 ? -21.138 -3.680 27.306 1.00 93.12 294 ASN A N 1
ATOM 2424 C CA . ASN A 1 294 ? -21.133 -2.866 26.099 1.00 93.12 294 ASN A CA 1
ATOM 2425 C C . ASN A 1 294 ? -20.937 -1.412 26.520 1.00 93.12 294 ASN A C 1
ATOM 2427 O O . ASN A 1 294 ? -21.785 -0.838 27.212 1.00 93.12 294 ASN A O 1
ATOM 2431 N N . GLU A 1 295 ? -19.821 -0.829 26.116 1.00 90.94 295 GLU A N 1
ATOM 2432 C CA . GLU A 1 295 ? -19.434 0.528 26.446 1.00 90.94 295 GLU A CA 1
ATOM 2433 C C . GLU A 1 295 ? -19.529 1.423 25.215 1.00 90.94 295 GLU A C 1
ATOM 2435 O O . GLU A 1 295 ? -19.102 1.083 24.114 1.00 90.94 295 GLU A O 1
ATOM 2440 N N . LYS A 1 296 ? -20.097 2.611 25.417 1.00 92.88 296 LYS A N 1
ATOM 2441 C CA . LYS A 1 296 ? -20.034 3.698 24.442 1.00 92.88 296 LYS A CA 1
ATOM 2442 C C . LYS A 1 296 ? -19.035 4.705 24.963 1.00 92.88 296 LYS A C 1
ATOM 2444 O O . LYS A 1 296 ? -19.341 5.440 25.904 1.00 92.88 296 LYS A O 1
ATOM 2449 N N . LEU A 1 297 ? -17.844 4.708 24.390 1.00 93.94 297 LEU A N 1
ATOM 2450 C CA . LEU A 1 297 ? -16.766 5.601 24.784 1.00 93.94 297 LEU A CA 1
ATOM 2451 C C . LEU A 1 297 ? -16.773 6.838 23.890 1.00 93.94 297 LEU A C 1
ATOM 2453 O O . LEU A 1 297 ? -17.097 6.775 22.704 1.00 93.94 297 LEU A O 1
ATOM 2457 N N . VAL A 1 298 ? -16.418 7.982 24.470 1.00 94.75 298 VAL A N 1
ATOM 2458 C CA . VAL A 1 298 ? -16.238 9.230 23.727 1.00 94.75 298 VAL A CA 1
ATOM 2459 C C . VAL A 1 298 ? -14.854 9.764 24.040 1.00 94.75 298 VAL A C 1
ATOM 2461 O O . VAL A 1 298 ? -14.547 10.046 25.193 1.00 94.75 298 VAL A O 1
ATOM 2464 N N . TYR A 1 299 ? -14.023 9.911 23.018 1.00 94.00 299 TYR A N 1
ATOM 2465 C CA . TYR A 1 299 ? -12.664 10.416 23.129 1.00 94.00 299 TYR A CA 1
ATOM 2466 C C . TYR A 1 299 ? -12.561 11.815 22.514 1.00 94.00 299 TYR A C 1
ATOM 2468 O O . TYR A 1 299 ? -12.945 12.037 21.363 1.00 94.00 299 TYR A O 1
ATOM 2476 N N . ASP A 1 300 ? -12.066 12.776 23.291 1.00 92.56 300 ASP A N 1
ATOM 2477 C CA . ASP A 1 300 ? -11.786 14.138 22.841 1.00 92.56 300 ASP A CA 1
ATOM 2478 C C . ASP A 1 300 ? -10.391 14.187 22.223 1.00 92.56 300 ASP A C 1
ATOM 2480 O O . ASP A 1 300 ? -9.388 14.186 22.933 1.00 92.56 300 ASP A O 1
ATOM 2484 N N . LEU A 1 301 ? -10.320 14.259 20.892 1.00 88.31 301 LEU A N 1
ATOM 2485 C CA . LEU A 1 301 ? -9.047 14.254 20.166 1.00 88.31 301 LEU A CA 1
ATOM 2486 C C . LEU A 1 301 ? -8.221 15.527 20.386 1.00 88.31 301 LEU A C 1
ATOM 2488 O O . LEU A 1 301 ? -7.014 15.509 20.156 1.00 88.31 301 LEU A O 1
ATOM 2492 N N . LYS A 1 302 ? -8.851 16.634 20.806 1.00 87.00 302 LYS A N 1
ATOM 2493 C CA . LYS A 1 302 ? -8.152 17.895 21.095 1.00 87.00 302 LYS A CA 1
ATOM 2494 C C . LYS A 1 302 ? -7.562 17.900 22.495 1.00 87.00 302 LYS A C 1
ATOM 2496 O O . LYS A 1 302 ? -6.456 18.394 22.688 1.00 87.00 302 LYS A O 1
ATOM 2501 N N . LYS A 1 303 ? -8.332 17.418 23.469 1.00 90.12 303 LYS A N 1
ATOM 2502 C CA . LYS A 1 303 ? -7.911 17.365 24.875 1.00 90.12 303 LYS A CA 1
ATOM 2503 C C . LYS A 1 303 ? -7.152 16.099 25.222 1.00 90.12 303 LYS A C 1
ATOM 2505 O O . LYS A 1 303 ? -6.567 16.046 26.296 1.00 90.12 303 LYS A O 1
ATOM 2510 N N . ASP A 1 304 ? -7.170 15.121 24.325 1.00 89.88 304 ASP A N 1
ATOM 2511 C CA . ASP A 1 304 ? -6.422 13.881 24.441 1.00 89.88 304 ASP A CA 1
ATOM 2512 C C . ASP A 1 304 ? -6.911 12.981 25.597 1.00 89.88 304 ASP A C 1
ATOM 2514 O O . ASP A 1 304 ? -6.139 12.237 26.202 1.00 89.88 304 ASP A O 1
ATOM 2518 N N . ILE A 1 305 ? -8.217 13.033 25.898 1.00 93.00 305 ILE A N 1
ATOM 2519 C CA . ILE A 1 305 ? -8.854 12.354 27.042 1.00 93.00 305 ILE A CA 1
ATOM 2520 C C . ILE A 1 305 ? -10.181 11.688 26.664 1.00 93.00 305 ILE A C 1
ATOM 2522 O O . ILE A 1 305 ? -10.904 12.165 25.789 1.00 93.00 305 ILE A O 1
ATOM 2526 N N . PHE A 1 306 ? -10.561 10.638 27.396 1.00 92.94 306 PHE A N 1
ATOM 2527 C CA . PHE A 1 306 ? -11.937 10.139 27.384 1.00 92.94 306 PHE A CA 1
ATOM 2528 C C . PHE A 1 306 ? -12.861 11.083 28.161 1.00 92.94 306 PHE A C 1
ATOM 2530 O O . PHE A 1 306 ? -12.555 11.508 29.276 1.00 92.94 306 PHE A O 1
ATOM 2537 N N . ILE A 1 307 ? -14.014 11.393 27.576 1.00 91.44 307 ILE A N 1
ATOM 2538 C CA . ILE A 1 307 ? -15.116 12.082 28.238 1.00 91.44 307 ILE A CA 1
ATOM 2539 C C . ILE A 1 307 ? -16.044 10.989 28.771 1.00 91.44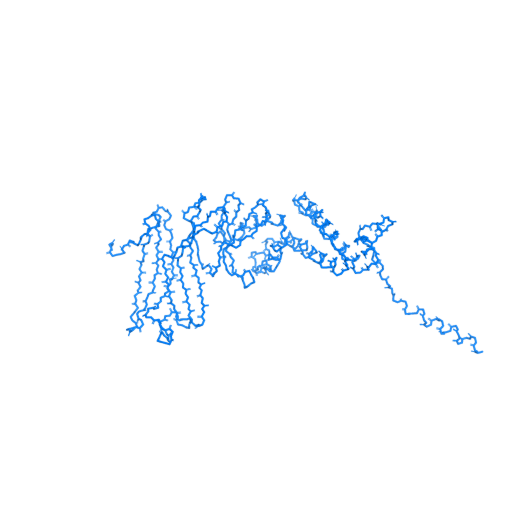 307 ILE A C 1
ATOM 2541 O O . ILE A 1 307 ? -16.585 10.207 27.990 1.00 91.44 307 ILE A O 1
ATOM 2545 N N . ASN A 1 308 ? -16.221 10.920 30.093 1.00 68.62 308 ASN A N 1
ATOM 2546 C CA . ASN A 1 308 ? -17.114 9.948 30.723 1.00 68.62 308 ASN A CA 1
ATOM 2547 C C . ASN A 1 308 ? -18.500 9.974 30.059 1.00 68.62 308 ASN A C 1
ATOM 2549 O O . ASN A 1 308 ? -19.209 10.975 30.118 1.00 68.62 308 ASN A O 1
ATOM 2553 N N . SER A 1 309 ? -18.912 8.849 29.474 1.00 55.75 309 SER A N 1
ATOM 2554 C CA . SER A 1 309 ? -20.220 8.694 28.823 1.00 55.75 309 SER A CA 1
ATOM 2555 C C . SER A 1 309 ? -21.388 8.544 29.804 1.00 55.75 309 SER A C 1
ATOM 2557 O O . SER A 1 309 ? -22.520 8.333 29.380 1.00 55.75 309 SER A O 1
ATOM 2559 N N . LYS A 1 310 ? -21.128 8.675 31.114 1.00 50.25 310 LYS A N 1
ATOM 2560 C CA . LYS A 1 310 ? -22.140 8.590 32.179 1.00 50.25 310 LYS A CA 1
ATOM 2561 C C . LYS A 1 310 ? -22.920 9.885 32.424 1.00 50.25 310 LYS A C 1
ATOM 2563 O O . LYS A 1 310 ? -23.872 9.843 33.193 1.00 50.25 310 LYS A O 1
ATOM 2568 N N . ASP A 1 311 ? -22.582 10.979 31.746 1.00 37.53 311 ASP A N 1
ATOM 2569 C CA . ASP A 1 311 ? -23.355 12.223 31.796 1.00 37.53 311 ASP A CA 1
ATOM 2570 C C . ASP A 1 311 ? -24.109 12.441 30.477 1.00 37.53 311 ASP A C 1
ATOM 2572 O O . ASP A 1 311 ? -23.701 13.252 29.640 1.00 37.53 311 ASP A O 1
ATOM 2576 N N . LYS A 1 312 ? -25.202 11.694 30.274 1.00 31.86 312 LYS A N 1
ATOM 2577 C CA . LYS A 1 312 ? -26.323 12.104 29.414 1.00 31.86 312 LYS A CA 1
ATOM 2578 C C . LYS A 1 312 ? -27.605 11.347 29.714 1.00 31.86 312 LYS A C 1
ATOM 2580 O O . LYS A 1 312 ? -27.569 10.098 29.683 1.00 31.86 312 LYS A O 1
#

pLDDT: mean 77.74, std 16.83, range [31.86, 97.62]

Secondary structure (DSSP, 8-state):
-HHHHHHHHHHHHGGG------PPPSS--TTPPTTSHHHHHHH-HHHHHHHHHHHHHHHHHHHH-S-HHHHHHHHHHHHHHHTT--SHHHHHHHHHHHHHHHHHHHHHHT--HHHHTTSSS-SS-HHHHHHHHHTT-HHHHHHHHHHHTTS-GGGEEEETTEEEEEE--TTT-SEEEEEETTT--EEEEEESEEEEEEES-SSSSEEEEEEEEEEETTEEEEEEEEEEEETTEEEEEEEEEEEEEETTTSSSTTHHHHT-SEEEEEEEEEEETTTTEEEEEEEEEETTT--EEEEEEEEETTTTEEEPTT--

Radius of gyration: 29.45 Å; chains: 1; bounding box: 59×68×94 Å

Sequence (312 aa):
MKQISIILIFFVNLIYAQSTEFYNPSFSCNNIKKDSVESLICTNSDLSKLDVELNEIYKKLLQIISEKKELIEEQREFLKDREVCTNEDCIKNIYKDRLYILNSIYKFLNVNLDDYKSEKIKYIDIKDFIYLYEVKSNLFTSKLLNIIDIFEKNNYILVEDGFLIRFYDVRLNNGIYYANTKTGKIKRVMGGIIDNWFIIENYTPRKIVVKILDGHSGLGYESIESITIKNNENTENKVILEAEYDMESGLCNRAEILGIIKAGNIEDFEYDETKKLLKINFIEQDCSNKKISNEKLVYDLKKDIFINSKDK